Protein AF-A0A9D9VMM0-F1 (afdb_monomer_lite)

pLDDT: mean 75.63, std 19.78, range [34.16, 97.88]

Foldseek 3Di:
DDDDVVVVVVVVVVVVVVVVVVVVVVVVVVVVQVVVCVVVVDGPCPVPDPPPPPDPPPDDDPPPPDDDDDDDDDPDPPPPVPVPPPDPQLVQADVLVVQLLVQLCVQFPFDKDFPHFADCDDPPDPPDLSVNSFKTFIATQDPNRGDPPQAKQHQRDPRLVRSVVSSVRSCVVSVFDKDAQNPACVSVVVRGGRSRMMGRDCVVVPRD

Sequence (208 aa):
AASKPDQVKKAHGVFINVFVGLCIVLTAWLLVNITFSVLTGKGISVWTKISCVGNPESAAFPDAPGAQASRPQVTGSGTPVTPTNTNDNLAGVHPDLVRLVNAAHACSAIQFQVTSGFRQRSSTATDSRHIQGMAVDAHPIIRSIVSYTGGSCVPPNANYRAINDAFACGSRQTGIPYQWGGSSPTFMQNRCYDSMHFQLPRSVYPNG

Structure (mmCIF, N/CA/C/O backbone):
data_AF-A0A9D9VMM0-F1
#
_entry.id   AF-A0A9D9VMM0-F1
#
loop_
_atom_site.group_PDB
_atom_site.id
_atom_site.type_symbol
_atom_site.label_atom_id
_atom_site.label_alt_id
_atom_site.label_comp_id
_atom_site.label_asym_id
_atom_site.label_entity_id
_atom_site.label_seq_id
_atom_site.pdbx_PDB_ins_code
_atom_site.Cartn_x
_atom_site.Cartn_y
_atom_site.Cartn_z
_atom_site.occupancy
_atom_site.B_iso_or_equiv
_atom_site.auth_seq_id
_atom_site.auth_comp_id
_atom_site.auth_asym_id
_atom_site.auth_atom_id
_atom_site.pdbx_PDB_model_num
ATOM 1 N N . ALA A 1 1 ? 41.554 -8.674 -65.846 1.00 46.69 1 ALA A N 1
ATOM 2 C CA . ALA A 1 1 ? 41.669 -7.286 -65.356 1.00 46.69 1 ALA A CA 1
ATOM 3 C C . ALA A 1 1 ? 42.839 -7.222 -64.381 1.00 46.69 1 ALA A C 1
ATOM 5 O O . ALA A 1 1 ? 42.736 -7.762 -63.289 1.00 46.69 1 ALA A O 1
ATOM 6 N N . ALA A 1 2 ? 43.981 -6.686 -64.818 1.00 51.22 2 ALA A N 1
ATOM 7 C CA . ALA A 1 2 ? 45.182 -6.586 -63.993 1.00 51.22 2 ALA A CA 1
ATOM 8 C C . ALA A 1 2 ? 45.082 -5.344 -63.096 1.00 51.22 2 ALA A C 1
ATOM 10 O O . ALA A 1 2 ? 45.026 -4.215 -63.586 1.00 51.22 2 ALA A O 1
ATOM 11 N N . SER A 1 3 ? 45.002 -5.557 -61.786 1.00 52.84 3 SER A N 1
ATOM 12 C CA . SER A 1 3 ? 44.934 -4.492 -60.786 1.00 52.84 3 SER A CA 1
ATOM 13 C C . SER A 1 3 ? 46.252 -3.714 -60.774 1.00 52.84 3 SER A C 1
ATOM 15 O O . SER A 1 3 ? 47.311 -4.293 -60.538 1.00 52.84 3 SER A O 1
ATOM 17 N N . LYS A 1 4 ? 46.199 -2.402 -61.038 1.00 62.75 4 LYS A N 1
ATOM 18 C CA . LYS A 1 4 ? 47.376 -1.517 -61.007 1.00 62.75 4 LYS A CA 1
ATOM 19 C C . LYS A 1 4 ? 48.037 -1.581 -59.613 1.00 62.75 4 LYS A C 1
ATOM 21 O O . LYS A 1 4 ? 47.331 -1.375 -58.621 1.00 62.75 4 LYS A O 1
ATOM 26 N N . PRO A 1 5 ? 49.356 -1.828 -59.514 1.00 62.06 5 PRO A N 1
ATOM 27 C CA . PRO A 1 5 ? 50.042 -2.113 -58.245 1.00 62.06 5 PRO A CA 1
ATOM 28 C C . PRO A 1 5 ? 49.966 -0.964 -57.224 1.00 62.06 5 PRO A C 1
ATOM 30 O O . PRO A 1 5 ? 50.029 -1.199 -56.018 1.00 62.06 5 PRO A O 1
ATOM 33 N N . ASP A 1 6 ? 49.750 0.270 -57.682 1.00 61.34 6 ASP A N 1
ATOM 34 C CA . ASP A 1 6 ? 49.686 1.455 -56.818 1.00 61.34 6 ASP A CA 1
ATOM 35 C C . ASP A 1 6 ? 48.377 1.561 -56.020 1.00 61.34 6 ASP A C 1
ATOM 37 O O . ASP A 1 6 ? 48.363 2.073 -54.899 1.00 61.34 6 ASP A O 1
ATOM 41 N N . GLN A 1 7 ? 47.276 1.009 -56.542 1.00 60.03 7 GLN A N 1
ATOM 42 C CA . GLN A 1 7 ? 45.988 0.969 -55.833 1.00 60.03 7 GLN A CA 1
ATOM 43 C C . GLN A 1 7 ? 46.008 -0.049 -54.684 1.00 60.03 7 GLN A C 1
ATOM 45 O O . GLN A 1 7 ? 45.393 0.171 -53.641 1.00 60.03 7 GLN A O 1
ATOM 50 N N . VAL A 1 8 ? 46.786 -1.126 -54.834 1.00 61.84 8 VAL A N 1
ATOM 51 C CA . VAL A 1 8 ? 46.962 -2.165 -53.806 1.00 61.84 8 VAL A CA 1
ATOM 52 C C . VAL A 1 8 ? 47.735 -1.619 -52.599 1.00 61.84 8 VAL A C 1
ATOM 54 O O . VAL A 1 8 ? 47.380 -1.900 -51.455 1.00 61.84 8 VAL A 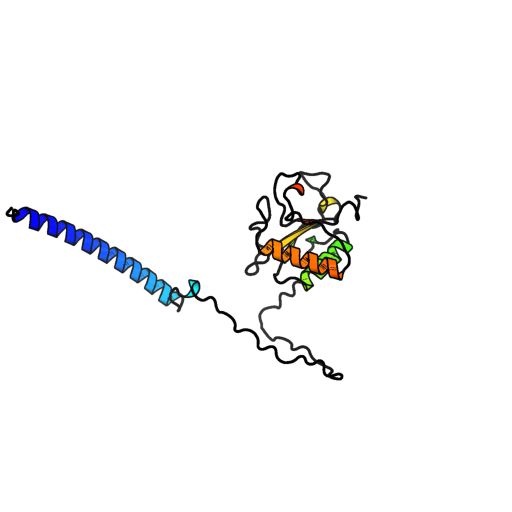O 1
ATOM 57 N N . LYS A 1 9 ? 48.747 -0.770 -52.827 1.00 62.31 9 LYS A N 1
ATOM 58 C CA . LYS A 1 9 ? 49.522 -0.137 -51.743 1.00 62.31 9 LYS A CA 1
ATOM 59 C C . LYS A 1 9 ? 48.695 0.873 -50.943 1.00 62.31 9 LYS A C 1
ATOM 61 O O . LYS A 1 9 ? 48.794 0.911 -49.718 1.00 62.31 9 LYS A O 1
ATOM 66 N N . LYS A 1 10 ? 47.845 1.656 -51.616 1.00 65.38 10 LYS A N 1
ATOM 67 C CA . LYS A 1 10 ? 46.967 2.635 -50.958 1.00 65.38 10 LYS A CA 1
ATOM 68 C C . LYS A 1 10 ? 45.858 1.960 -50.144 1.00 65.38 10 LYS A C 1
ATOM 70 O O . LYS A 1 10 ? 45.567 2.405 -49.038 1.00 65.38 10 LYS A O 1
ATOM 75 N N . ALA A 1 11 ? 45.301 0.857 -50.649 1.00 61.28 11 ALA A N 1
ATOM 76 C CA . ALA A 1 11 ? 44.337 0.046 -49.910 1.00 61.28 11 ALA A CA 1
ATOM 77 C C . ALA A 1 11 ? 44.958 -0.558 -48.637 1.00 61.28 11 ALA A C 1
ATOM 79 O O . ALA A 1 11 ? 44.380 -0.421 -47.561 1.00 61.28 11 ALA A O 1
ATOM 80 N N . HIS A 1 12 ? 46.166 -1.134 -48.718 1.00 64.69 12 HIS A N 1
ATOM 81 C CA . HIS A 1 12 ? 46.855 -1.683 -47.542 1.00 64.69 12 HIS A CA 1
ATOM 82 C C . HIS A 1 12 ? 47.090 -0.649 -46.432 1.00 64.69 12 HIS A C 1
ATOM 84 O O . HIS A 1 12 ? 46.885 -0.968 -45.265 1.00 64.69 12 HIS A O 1
ATOM 90 N N . GLY A 1 13 ? 47.455 0.593 -46.769 1.00 72.06 13 GLY A N 1
ATOM 91 C CA . GLY A 1 13 ? 47.651 1.646 -45.763 1.00 72.06 13 GLY A CA 1
ATOM 92 C C . GLY A 1 13 ? 46.374 1.990 -44.986 1.00 72.06 13 GLY A C 1
ATOM 93 O O . GLY A 1 13 ? 46.415 2.180 -43.772 1.00 72.06 13 GLY A O 1
ATOM 94 N N . VAL A 1 14 ? 45.222 2.004 -45.664 1.00 76.19 14 VAL A N 1
ATOM 95 C CA . VAL A 1 14 ? 43.924 2.247 -45.015 1.00 76.19 14 VAL A CA 1
ATOM 96 C C . VAL A 1 14 ? 43.538 1.073 -44.112 1.00 76.19 14 VAL A C 1
ATOM 98 O O . VAL A 1 14 ? 43.131 1.299 -42.974 1.00 76.19 14 VAL A O 1
ATOM 101 N N . PHE A 1 15 ? 43.730 -0.170 -44.565 1.00 78.00 15 PHE A N 1
ATOM 102 C CA . PHE A 1 15 ? 43.457 -1.354 -43.742 1.00 78.00 15 PHE A CA 1
ATOM 103 C C . PHE A 1 15 ? 44.334 -1.415 -42.490 1.00 78.00 15 PHE A C 1
ATOM 105 O O . PHE A 1 15 ? 43.827 -1.743 -41.419 1.00 78.00 15 PHE A O 1
ATOM 112 N N . ILE A 1 16 ? 45.613 -1.044 -42.590 1.00 83.00 16 ILE A N 1
ATOM 113 C CA . ILE A 1 16 ? 46.523 -1.008 -41.437 1.00 83.00 16 ILE A CA 1
ATOM 114 C C . ILE A 1 16 ? 46.063 0.040 -40.420 1.00 83.00 16 ILE A C 1
ATOM 116 O O . ILE A 1 16 ? 45.973 -0.270 -39.236 1.00 83.00 16 ILE A O 1
ATOM 120 N N . ASN A 1 17 ? 45.692 1.245 -40.857 1.00 82.69 17 ASN A N 1
ATOM 121 C CA . ASN A 1 17 ? 45.226 2.289 -39.939 1.00 82.69 17 ASN A CA 1
ATOM 122 C C . ASN A 1 17 ? 43.914 1.906 -39.233 1.00 82.69 17 ASN A C 1
ATOM 124 O O . ASN A 1 17 ? 43.762 2.150 -38.036 1.00 82.69 17 ASN A O 1
ATOM 128 N N . VAL A 1 18 ? 42.986 1.259 -39.946 1.00 86.62 18 VAL A N 1
ATOM 129 C CA . VAL A 1 18 ? 41.737 0.750 -39.355 1.00 86.62 18 VAL A CA 1
ATOM 130 C C . VAL A 1 18 ? 42.016 -0.394 -38.376 1.00 86.62 18 VAL A C 1
ATOM 132 O O . VAL A 1 18 ? 41.429 -0.429 -37.296 1.00 86.62 18 VAL A O 1
ATOM 135 N N . PHE A 1 19 ? 42.944 -1.295 -38.705 1.00 86.94 19 PHE A N 1
ATOM 136 C CA . PHE A 1 19 ? 43.337 -2.395 -37.826 1.00 86.94 19 PHE A CA 1
ATOM 137 C C . PHE A 1 19 ? 44.016 -1.893 -36.547 1.00 86.94 19 PHE A C 1
ATOM 139 O O . PHE A 1 19 ? 43.690 -2.351 -35.455 1.00 86.94 19 PHE A O 1
ATOM 146 N N . VAL A 1 20 ? 44.896 -0.894 -36.658 1.00 89.75 20 VAL A N 1
ATOM 147 C CA . VAL A 1 20 ? 45.516 -0.234 -35.500 1.00 89.75 20 VAL A CA 1
ATOM 148 C C . VAL A 1 20 ? 44.450 0.430 -34.624 1.00 89.75 20 VAL A C 1
ATOM 150 O O . VAL A 1 20 ? 44.466 0.244 -33.408 1.00 89.75 20 VAL A O 1
ATOM 153 N N . GLY A 1 21 ? 43.477 1.125 -35.223 1.00 88.56 21 GLY A N 1
ATOM 154 C CA . GLY A 1 21 ? 42.341 1.692 -34.491 1.00 88.56 21 GLY A CA 1
ATOM 155 C C . GLY A 1 21 ? 41.520 0.632 -33.749 1.00 88.56 21 GLY A C 1
ATOM 156 O O . GLY A 1 21 ? 41.222 0.798 -32.566 1.00 88.56 21 GLY A O 1
ATOM 157 N N . LEU A 1 22 ? 41.217 -0.493 -34.404 1.00 92.50 22 LEU A N 1
ATOM 158 C CA . LEU A 1 22 ? 40.501 -1.615 -33.793 1.00 92.50 22 LEU A CA 1
ATOM 159 C C . LEU A 1 22 ? 41.288 -2.223 -32.622 1.00 92.50 22 LEU A C 1
ATOM 161 O O . LEU A 1 22 ? 40.717 -2.454 -31.557 1.00 92.50 22 LEU A O 1
ATOM 165 N N . CYS A 1 23 ? 42.597 -2.428 -32.780 1.00 90.12 23 CYS A N 1
ATOM 166 C CA . CYS A 1 23 ? 43.463 -2.928 -31.713 1.00 90.12 23 CYS A CA 1
ATOM 167 C C . CYS A 1 23 ? 43.493 -1.984 -30.505 1.00 90.12 23 CYS A C 1
ATOM 169 O O . CYS A 1 23 ? 43.441 -2.457 -29.371 1.00 90.12 23 CYS A O 1
ATOM 171 N N . ILE A 1 24 ? 43.519 -0.664 -30.718 1.00 92.81 24 ILE A N 1
ATOM 172 C CA . ILE A 1 24 ? 43.468 0.323 -29.626 1.00 92.81 24 ILE A CA 1
ATOM 173 C C . ILE A 1 24 ? 42.139 0.228 -28.871 1.00 92.81 24 ILE A C 1
ATOM 175 O O . ILE A 1 24 ? 42.141 0.172 -27.641 1.00 92.81 24 ILE A O 1
ATOM 179 N N . VAL A 1 25 ? 41.012 0.145 -29.583 1.00 92.94 25 VAL A N 1
ATOM 180 C CA . VAL A 1 25 ? 39.682 0.022 -28.963 1.00 92.94 25 VAL A CA 1
ATOM 181 C C . VAL A 1 25 ? 39.555 -1.283 -28.171 1.00 92.94 25 VAL A C 1
ATOM 183 O O . VAL A 1 25 ? 39.101 -1.262 -27.027 1.00 92.94 25 VAL A O 1
ATOM 186 N N . LEU A 1 26 ? 40.006 -2.408 -28.733 1.00 91.69 26 LEU A N 1
ATOM 187 C CA . LEU A 1 26 ? 39.994 -3.706 -28.050 1.00 91.69 26 LEU A CA 1
ATOM 188 C C . LEU A 1 26 ? 40.902 -3.714 -26.815 1.00 91.69 26 LEU A C 1
ATOM 190 O O . LEU A 1 26 ? 40.527 -4.260 -25.779 1.00 91.69 26 LEU A O 1
ATOM 194 N N . THR A 1 27 ? 42.066 -3.068 -26.898 1.00 92.50 27 THR A N 1
ATOM 195 C CA . THR A 1 27 ? 42.998 -2.958 -25.768 1.00 92.50 27 THR A CA 1
ATOM 196 C C . THR A 1 27 ? 42.415 -2.081 -24.662 1.00 92.50 27 THR A C 1
ATOM 198 O O . THR A 1 27 ? 42.463 -2.460 -23.494 1.00 92.50 27 THR A O 1
ATOM 201 N N . ALA A 1 28 ? 41.798 -0.949 -25.008 1.00 91.56 28 ALA A N 1
ATOM 202 C CA . ALA A 1 28 ? 41.118 -0.088 -24.042 1.00 91.56 28 ALA A CA 1
ATOM 203 C C . ALA A 1 28 ? 39.950 -0.815 -23.352 1.00 91.56 28 ALA A C 1
ATOM 205 O O . ALA A 1 28 ? 39.816 -0.746 -22.130 1.00 91.56 28 ALA A O 1
ATOM 206 N N . TRP A 1 29 ? 39.150 -1.571 -24.110 1.00 91.44 29 TRP A N 1
ATOM 207 C CA . TRP A 1 29 ? 38.074 -2.396 -23.558 1.00 91.44 29 TRP A CA 1
ATOM 208 C C . TRP A 1 29 ? 38.608 -3.470 -22.601 1.00 91.44 29 TRP A C 1
ATOM 210 O O . TRP A 1 29 ? 38.084 -3.640 -21.498 1.00 91.44 29 TRP A O 1
ATOM 220 N N . LEU A 1 30 ? 39.692 -4.150 -22.983 1.00 89.88 30 LEU A N 1
ATOM 221 C CA . LEU A 1 30 ? 40.332 -5.162 -22.149 1.00 89.88 30 LEU A CA 1
ATOM 222 C C . LEU A 1 30 ? 40.897 -4.559 -20.855 1.00 89.88 30 LEU A C 1
ATOM 224 O O . LEU A 1 30 ? 40.719 -5.145 -19.791 1.00 89.88 30 LEU A O 1
ATOM 228 N N . LEU A 1 31 ? 41.527 -3.382 -20.920 1.00 87.31 31 LEU A N 1
ATOM 229 C CA . LEU A 1 31 ? 42.068 -2.696 -19.744 1.00 87.31 31 LEU A CA 1
ATOM 230 C C . LEU A 1 31 ? 40.972 -2.308 -18.749 1.00 87.31 31 LEU A C 1
ATOM 232 O O . LEU A 1 31 ? 41.141 -2.540 -17.555 1.00 87.31 31 LEU A O 1
ATOM 236 N N . VAL A 1 32 ? 39.838 -1.781 -19.221 1.00 86.12 32 VAL A N 1
ATOM 237 C CA . VAL A 1 32 ? 38.673 -1.497 -18.364 1.00 86.12 32 VAL A CA 1
ATOM 238 C C . VAL A 1 32 ? 38.135 -2.787 -17.739 1.00 86.12 32 VAL A C 1
ATOM 240 O O . VAL A 1 32 ? 37.868 -2.837 -16.541 1.00 86.12 32 VAL A O 1
ATOM 243 N N . ASN A 1 33 ? 38.023 -3.865 -18.516 1.00 82.06 33 ASN A N 1
ATOM 244 C CA . ASN A 1 33 ? 37.552 -5.151 -18.004 1.00 82.06 33 ASN A CA 1
ATOM 245 C C . ASN A 1 33 ? 38.498 -5.748 -16.938 1.00 82.06 33 ASN A C 1
ATOM 247 O O . ASN A 1 33 ? 38.039 -6.291 -15.929 1.00 82.06 33 ASN A O 1
ATOM 251 N N . ILE A 1 34 ? 39.816 -5.619 -17.130 1.00 84.94 34 ILE A N 1
ATOM 252 C CA . ILE A 1 34 ? 40.831 -6.074 -16.170 1.00 84.94 34 ILE A CA 1
ATOM 253 C C . ILE A 1 34 ? 40.801 -5.218 -14.900 1.00 84.94 34 ILE A C 1
ATOM 255 O O . ILE A 1 34 ? 40.797 -5.781 -13.807 1.00 84.94 34 ILE A O 1
ATOM 259 N N . THR A 1 35 ? 40.735 -3.887 -15.004 1.00 80.75 35 THR A N 1
ATOM 260 C CA . THR A 1 35 ? 40.697 -3.014 -13.816 1.00 80.75 35 THR A CA 1
ATOM 261 C C . THR A 1 35 ? 39.437 -3.235 -12.991 1.00 80.75 35 THR A C 1
ATOM 263 O O . THR A 1 35 ? 39.544 -3.384 -11.774 1.00 80.75 35 THR A O 1
ATOM 266 N N . PHE A 1 36 ? 38.265 -3.367 -13.623 1.00 72.94 36 PHE A N 1
ATOM 267 C CA . PHE A 1 36 ? 37.053 -3.784 -12.915 1.00 72.94 36 PHE A CA 1
ATOM 268 C C . PHE A 1 36 ? 37.246 -5.144 -12.238 1.00 72.94 36 PHE A C 1
ATOM 270 O O . PHE A 1 36 ? 36.952 -5.265 -11.056 1.00 72.94 36 PHE A O 1
ATOM 277 N N . SER A 1 37 ? 37.811 -6.135 -12.935 1.00 68.25 37 SER A N 1
ATOM 278 C CA . SER A 1 37 ? 38.020 -7.482 -12.381 1.00 68.25 37 SER A CA 1
ATOM 279 C C . SER A 1 37 ? 38.981 -7.517 -11.183 1.00 68.25 37 SER A C 1
ATOM 281 O O . SER A 1 37 ? 38.760 -8.298 -10.257 1.00 68.25 37 SER A O 1
ATOM 283 N N . VAL A 1 38 ? 40.022 -6.676 -11.174 1.00 77.00 38 VAL A N 1
ATOM 284 C CA . VAL A 1 38 ? 40.995 -6.584 -10.067 1.00 77.00 38 VAL A CA 1
ATOM 285 C C . VAL A 1 38 ? 40.416 -5.815 -8.877 1.00 77.00 38 VAL A C 1
ATOM 287 O O . VAL A 1 38 ? 40.630 -6.218 -7.736 1.00 77.00 38 VAL A O 1
ATOM 290 N N . LEU A 1 39 ? 39.643 -4.751 -9.117 1.00 66.06 39 LEU A N 1
ATOM 291 C CA . LEU A 1 39 ? 39.051 -3.936 -8.049 1.00 66.06 39 LEU A CA 1
ATOM 292 C C . LEU A 1 39 ? 37.851 -4.608 -7.368 1.00 66.06 39 LEU A C 1
ATOM 294 O O . LEU A 1 39 ? 37.623 -4.389 -6.181 1.00 66.06 39 LEU A O 1
ATOM 298 N N . THR A 1 40 ? 37.082 -5.431 -8.083 1.00 61.69 40 THR A N 1
ATOM 299 C CA . THR A 1 40 ? 35.906 -6.121 -7.519 1.00 61.69 40 THR A CA 1
ATOM 300 C C . THR A 1 40 ? 36.192 -7.561 -7.088 1.00 61.69 40 THR A C 1
ATOM 302 O O . THR A 1 40 ? 35.307 -8.219 -6.536 1.00 61.69 40 THR A O 1
ATOM 305 N N . GLY A 1 41 ? 37.393 -8.085 -7.369 1.00 57.84 41 GLY A N 1
ATOM 306 C CA . GLY A 1 41 ? 37.786 -9.475 -7.105 1.00 57.84 41 GLY A CA 1
ATOM 307 C C . GLY A 1 41 ? 36.928 -10.529 -7.821 1.00 57.84 41 GLY A C 1
ATOM 308 O O . GLY A 1 41 ? 37.046 -11.720 -7.534 1.00 57.84 41 GLY A O 1
ATOM 309 N N . LYS A 1 42 ? 36.026 -10.108 -8.716 1.00 58.22 42 LYS A N 1
ATOM 310 C CA . LYS A 1 42 ? 35.036 -10.946 -9.399 1.00 58.22 42 LYS A CA 1
ATOM 311 C C . LYS A 1 42 ? 34.702 -10.313 -10.748 1.00 58.22 42 LYS A C 1
ATOM 313 O O . LYS A 1 42 ? 34.067 -9.261 -10.805 1.00 58.22 42 LYS A O 1
ATOM 318 N N . GLY A 1 43 ? 35.092 -10.988 -11.831 1.00 55.47 43 GLY A N 1
ATOM 319 C CA . GLY A 1 43 ? 34.614 -10.682 -13.181 1.00 55.47 43 GLY A CA 1
ATOM 320 C C . GLY A 1 43 ? 33.081 -10.714 -13.264 1.00 55.47 43 GLY A C 1
ATOM 321 O O . GLY A 1 43 ? 32.419 -11.219 -12.353 1.00 55.47 43 GLY A O 1
ATOM 322 N N . ILE A 1 44 ? 32.538 -10.185 -14.367 1.00 53.81 44 ILE A N 1
ATOM 323 C CA . ILE A 1 44 ? 31.146 -9.748 -14.654 1.00 53.81 44 ILE A CA 1
ATOM 324 C C . ILE A 1 44 ? 30.072 -10.878 -14.599 1.00 53.81 44 ILE A C 1
ATOM 326 O O . ILE A 1 44 ? 29.054 -10.865 -15.275 1.00 53.81 44 ILE A O 1
ATOM 330 N N . SER A 1 45 ? 30.252 -11.877 -13.744 1.00 52.78 45 SER A N 1
ATOM 331 C CA . SER A 1 45 ? 29.315 -12.963 -13.435 1.00 52.78 45 SER A CA 1
ATOM 332 C C . SER A 1 45 ? 28.166 -12.559 -12.499 1.00 52.78 45 SER A C 1
ATOM 334 O O . SER A 1 45 ? 27.278 -13.365 -12.226 1.00 52.78 45 SER A O 1
ATOM 336 N N . VAL A 1 46 ? 28.144 -11.310 -12.017 1.00 54.56 46 VAL A N 1
ATOM 337 C CA . VAL A 1 46 ? 27.091 -10.797 -11.117 1.00 54.56 46 VAL A CA 1
ATOM 338 C C . VAL A 1 46 ? 25.733 -10.687 -11.826 1.00 54.56 46 VAL A C 1
ATOM 340 O O . VAL A 1 46 ? 24.698 -10.729 -11.171 1.00 54.56 46 VAL A O 1
ATOM 343 N N . TRP A 1 47 ? 25.716 -10.620 -13.161 1.00 50.25 47 TRP A N 1
ATOM 344 C CA . TRP A 1 47 ? 24.483 -10.490 -13.947 1.00 50.25 47 TR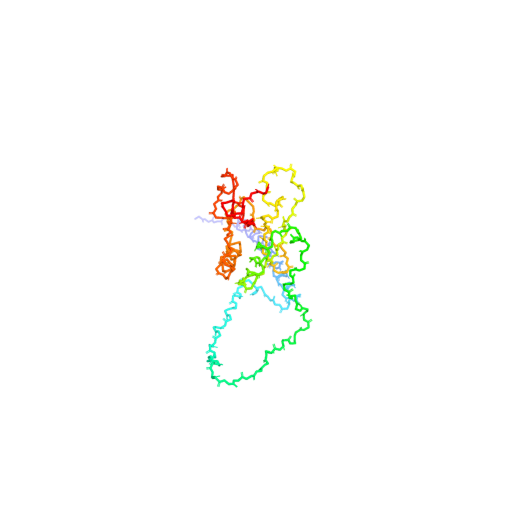P A CA 1
ATOM 345 C C . TRP A 1 47 ? 23.885 -11.821 -14.431 1.00 50.25 47 TRP A C 1
ATOM 347 O O . TRP A 1 47 ? 22.792 -11.816 -14.987 1.00 50.25 47 TRP A O 1
ATOM 357 N N . THR A 1 48 ? 24.547 -12.963 -14.203 1.00 56.50 48 THR A N 1
ATOM 358 C CA . THR A 1 48 ? 24.082 -14.282 -14.690 1.00 56.50 48 THR A CA 1
ATOM 359 C C . THR A 1 48 ? 23.915 -15.355 -13.615 1.00 56.50 48 THR A C 1
ATOM 361 O O . THR A 1 48 ? 23.498 -16.466 -13.935 1.00 56.50 48 THR A O 1
ATOM 364 N N . LYS A 1 49 ? 24.153 -15.059 -12.331 1.00 49.94 49 LYS A N 1
ATOM 365 C CA . LYS A 1 49 ? 23.842 -16.005 -11.247 1.00 49.94 49 LYS A CA 1
ATOM 366 C C . LYS A 1 49 ? 22.474 -15.728 -10.629 1.00 49.94 49 LYS A C 1
ATOM 368 O O . LYS A 1 49 ? 22.365 -15.073 -9.597 1.00 49.94 49 LYS A O 1
ATOM 373 N N . ILE A 1 50 ? 21.435 -16.311 -11.223 1.00 52.44 50 ILE A N 1
ATOM 374 C CA . ILE A 1 50 ? 20.261 -16.721 -10.447 1.00 52.44 50 ILE A CA 1
ATOM 375 C C . ILE A 1 50 ? 20.725 -17.920 -9.619 1.00 52.44 50 ILE A C 1
ATOM 377 O O . ILE A 1 50 ? 20.844 -19.035 -10.122 1.00 52.44 50 ILE A O 1
ATOM 381 N N . SER A 1 51 ? 21.074 -17.676 -8.359 1.00 49.84 51 SER A N 1
ATOM 382 C CA . SER A 1 51 ? 21.238 -18.753 -7.390 1.00 49.84 51 SER A CA 1
ATOM 383 C C . SER A 1 51 ? 19.851 -19.302 -7.091 1.00 49.84 51 SER A C 1
ATOM 385 O O . SER A 1 51 ? 19.117 -18.733 -6.284 1.00 49.84 51 SER A O 1
ATOM 387 N N . CYS A 1 52 ? 19.480 -20.395 -7.753 1.00 49.28 52 CYS A N 1
ATOM 388 C CA . CYS A 1 52 ? 18.425 -21.260 -7.252 1.00 49.28 52 CYS A CA 1
ATOM 389 C C . CYS A 1 52 ? 18.905 -21.770 -5.892 1.00 49.28 52 CYS A C 1
ATOM 391 O O . CYS A 1 52 ? 19.764 -22.649 -5.819 1.00 49.28 52 CYS A O 1
ATOM 393 N N . VAL A 1 53 ? 18.418 -21.165 -4.809 1.00 52.66 53 VAL A N 1
ATOM 394 C CA . VAL A 1 53 ? 18.526 -21.781 -3.491 1.00 52.66 53 VAL A CA 1
ATOM 395 C C . VAL A 1 53 ? 17.726 -23.069 -3.613 1.00 52.66 53 VAL A C 1
ATOM 397 O O . VAL A 1 53 ? 16.545 -23.027 -3.958 1.00 52.66 53 VAL A O 1
ATOM 400 N N . GLY A 1 54 ? 18.415 -24.202 -3.469 1.00 46.22 54 GLY A N 1
ATOM 401 C CA . GLY A 1 54 ? 17.798 -25.516 -3.524 1.00 46.22 54 GLY A CA 1
ATOM 402 C C . GLY A 1 54 ? 16.560 -25.534 -2.638 1.00 46.22 54 GLY A C 1
ATOM 403 O O . GLY A 1 54 ? 16.569 -24.976 -1.540 1.00 46.22 54 GLY A O 1
ATOM 404 N N . ASN A 1 55 ? 15.500 -26.128 -3.176 1.00 48.19 55 ASN A N 1
ATOM 405 C CA . ASN A 1 55 ? 14.266 -26.435 -2.475 1.00 48.19 55 ASN A CA 1
ATOM 406 C C . ASN A 1 55 ? 14.605 -26.883 -1.041 1.00 48.19 55 ASN A C 1
ATOM 408 O O . ASN A 1 55 ? 15.387 -27.828 -0.910 1.00 48.19 55 ASN A O 1
ATOM 412 N N . PRO A 1 56 ? 14.110 -26.225 0.024 1.00 46.62 56 PRO A N 1
ATOM 413 C CA . PRO A 1 56 ? 14.336 -26.745 1.358 1.00 46.62 56 PRO A CA 1
ATOM 414 C C . PRO A 1 56 ? 13.674 -28.121 1.405 1.00 46.62 56 PRO A C 1
ATOM 416 O O . PRO A 1 56 ? 12.460 -28.239 1.222 1.00 46.62 56 PRO A O 1
ATOM 419 N N . GLU A 1 57 ? 14.479 -29.167 1.598 1.00 45.03 57 GLU A N 1
ATOM 420 C CA . GLU A 1 57 ? 13.955 -30.451 2.038 1.00 45.03 57 GLU A CA 1
ATOM 421 C C . GLU A 1 57 ? 13.074 -30.159 3.247 1.00 45.03 57 GLU A C 1
ATOM 423 O O . GLU A 1 57 ? 13.512 -29.590 4.250 1.00 45.03 57 GLU A O 1
ATOM 428 N N . SER A 1 58 ? 11.787 -30.444 3.086 1.00 50.09 58 SER A N 1
ATOM 429 C CA . SER A 1 58 ? 10.803 -30.292 4.139 1.00 50.09 58 SER A CA 1
ATOM 430 C C . SER A 1 58 ? 11.136 -31.333 5.198 1.00 50.09 58 SER A C 1
ATOM 432 O O . SER A 1 58 ? 10.706 -32.481 5.110 1.00 50.09 58 SER A O 1
ATOM 434 N N . ALA A 1 59 ? 11.970 -30.951 6.166 1.00 41.66 59 ALA A N 1
ATOM 435 C CA . ALA A 1 59 ? 12.150 -31.718 7.382 1.00 41.66 59 ALA A CA 1
ATOM 436 C C . ALA A 1 59 ? 10.768 -31.909 8.022 1.00 41.66 59 ALA A C 1
ATOM 438 O O . ALA A 1 59 ? 9.980 -30.967 8.121 1.00 41.66 59 ALA A O 1
ATOM 439 N N . ALA A 1 60 ? 10.472 -33.159 8.369 1.00 41.38 60 ALA A N 1
ATOM 440 C CA . ALA A 1 60 ? 9.186 -33.610 8.873 1.00 41.38 60 ALA A CA 1
ATOM 441 C C . ALA A 1 60 ? 8.647 -32.722 10.012 1.00 41.38 60 ALA A C 1
ATOM 443 O O . ALA A 1 60 ? 9.387 -32.302 10.902 1.00 41.38 60 ALA A O 1
ATOM 444 N N . PHE A 1 61 ? 7.338 -32.471 9.968 1.00 37.88 61 PHE A N 1
ATOM 445 C CA . PHE A 1 61 ? 6.567 -31.734 10.968 1.00 37.88 61 PHE A CA 1
ATOM 446 C C . PHE A 1 61 ? 6.810 -32.279 12.389 1.00 37.88 61 PHE A C 1
ATOM 448 O O . PHE A 1 61 ? 6.560 -33.464 12.625 1.00 37.88 61 PHE A O 1
ATOM 455 N N . PRO A 1 62 ? 7.238 -31.452 13.359 1.00 45.09 62 PRO A N 1
ATOM 456 C CA . PRO A 1 62 ? 7.378 -31.866 14.747 1.00 45.09 62 PRO A CA 1
ATOM 457 C C . PRO A 1 62 ? 6.059 -31.656 15.507 1.00 45.09 62 PRO A C 1
ATOM 459 O O . PRO A 1 62 ? 6.041 -30.990 16.533 1.00 45.09 62 PRO A O 1
ATOM 462 N N . ASP A 1 63 ? 4.958 -32.238 15.029 1.00 49.00 63 ASP A N 1
ATOM 463 C CA . ASP A 1 63 ? 3.685 -32.280 15.772 1.00 49.00 63 ASP A CA 1
ATOM 464 C C . ASP A 1 63 ? 3.510 -33.633 16.486 1.00 49.00 63 ASP A C 1
ATOM 466 O O . ASP A 1 63 ? 2.444 -34.248 16.489 1.00 49.00 63 ASP A O 1
ATOM 470 N N . ALA A 1 64 ? 4.585 -34.109 17.124 1.00 43.41 64 ALA A N 1
ATOM 471 C CA . ALA A 1 64 ? 4.472 -35.113 18.175 1.00 43.41 64 ALA A CA 1
ATOM 472 C C . ALA A 1 64 ? 3.929 -34.422 19.447 1.00 43.41 64 ALA A C 1
ATOM 474 O O . ALA A 1 64 ? 4.526 -33.439 19.899 1.00 43.41 64 ALA A O 1
ATOM 475 N N . PRO A 1 65 ? 2.823 -34.890 20.054 1.00 40.28 65 PRO A N 1
ATOM 476 C CA . PRO A 1 65 ? 2.246 -34.230 21.222 1.00 40.28 65 PRO A CA 1
ATOM 477 C C . PRO A 1 65 ? 3.195 -34.338 22.428 1.00 40.28 65 PRO A C 1
ATOM 479 O O . PRO A 1 65 ? 3.427 -35.438 22.924 1.00 40.28 65 PRO A O 1
ATOM 482 N N . GLY A 1 66 ? 3.732 -33.209 22.912 1.00 52.88 66 GLY A N 1
ATOM 483 C CA . GLY A 1 66 ? 4.441 -33.143 24.202 1.00 52.88 66 GLY A CA 1
ATOM 484 C C . GLY A 1 66 ? 5.777 -32.389 24.264 1.00 52.88 66 GLY A C 1
ATOM 485 O O . GLY A 1 66 ? 6.362 -32.332 25.342 1.00 52.88 66 GLY A O 1
ATOM 486 N N . ALA A 1 67 ? 6.285 -31.790 23.183 1.00 34.75 67 ALA A N 1
ATOM 487 C CA . ALA A 1 67 ? 7.574 -31.090 23.234 1.00 34.75 67 ALA A CA 1
ATOM 488 C C . ALA A 1 67 ? 7.427 -29.593 23.576 1.00 34.75 67 ALA A C 1
ATOM 490 O O . ALA A 1 67 ? 6.972 -28.789 22.764 1.00 34.75 67 ALA A O 1
ATOM 491 N N . GLN A 1 68 ? 7.850 -29.205 24.782 1.00 44.03 68 GLN A N 1
ATOM 492 C CA . GLN A 1 68 ? 8.151 -27.811 25.108 1.00 44.03 68 GLN A CA 1
ATOM 493 C C . GLN A 1 68 ? 9.535 -27.403 24.574 1.00 44.03 68 GLN A C 1
ATOM 495 O O . GLN A 1 68 ? 10.497 -28.160 24.672 1.00 44.03 68 GLN A O 1
ATOM 500 N N . ALA A 1 69 ? 9.602 -26.124 24.191 1.00 41.81 69 ALA A N 1
ATOM 501 C CA . ALA A 1 69 ? 10.730 -25.195 24.310 1.00 41.81 69 ALA A CA 1
ATOM 502 C C . ALA A 1 69 ? 11.547 -24.819 23.052 1.00 41.81 69 ALA A C 1
ATOM 504 O O . ALA A 1 69 ? 12.065 -25.641 22.307 1.00 41.81 69 ALA A O 1
ATOM 505 N N . SER A 1 70 ? 11.740 -23.493 22.979 1.00 40.84 70 SER A N 1
ATOM 506 C CA . SER A 1 70 ? 12.916 -22.772 22.472 1.00 40.84 70 SER A CA 1
ATOM 507 C C . SER A 1 70 ? 13.027 -22.538 20.963 1.00 40.84 70 SER A C 1
ATOM 509 O O . SER A 1 70 ? 13.700 -23.252 20.227 1.00 40.84 70 SER A O 1
ATOM 511 N N . ARG A 1 71 ? 12.449 -21.410 20.526 1.00 36.59 71 ARG A N 1
ATOM 512 C CA . ARG A 1 71 ? 12.746 -20.761 19.241 1.00 36.59 71 ARG A CA 1
ATOM 513 C C . ARG A 1 71 ? 14.243 -20.395 19.177 1.00 36.59 71 ARG A C 1
ATOM 515 O O . ARG A 1 71 ? 14.712 -19.720 20.094 1.00 36.59 71 ARG A O 1
ATOM 522 N N . PRO A 1 72 ? 14.988 -20.752 18.115 1.00 39.69 72 PRO A N 1
ATOM 523 C CA . PRO A 1 72 ? 16.387 -20.357 17.982 1.00 39.69 72 PRO A CA 1
ATOM 524 C C . PRO A 1 72 ? 16.512 -18.835 17.840 1.00 39.69 72 PRO A C 1
ATOM 526 O O . PRO A 1 72 ? 15.872 -18.234 16.973 1.00 39.69 72 PRO A O 1
ATOM 529 N N . GLN A 1 73 ? 17.348 -18.206 18.668 1.00 41.94 73 GLN A N 1
ATOM 530 C CA . GLN A 1 73 ? 17.815 -16.846 18.411 1.00 41.94 73 GLN A CA 1
ATOM 531 C C . GLN A 1 73 ? 18.924 -16.884 17.358 1.00 41.94 73 GLN A C 1
ATOM 533 O O . GLN A 1 73 ? 19.962 -17.512 17.548 1.00 41.94 73 GLN A O 1
ATOM 538 N N . VAL A 1 74 ? 18.703 -16.182 16.248 1.00 41.56 74 VAL A N 1
ATOM 539 C CA . VAL A 1 74 ? 19.723 -15.928 15.230 1.00 41.56 74 VAL A CA 1
ATOM 540 C C . VAL A 1 74 ? 20.694 -14.876 15.769 1.00 41.56 74 VAL A C 1
ATOM 542 O O . VAL A 1 74 ? 20.355 -13.699 15.873 1.00 41.56 74 VAL A O 1
ATOM 545 N N . THR A 1 75 ? 21.912 -15.295 16.108 1.00 40.41 75 THR A N 1
ATOM 546 C CA . THR A 1 75 ? 23.055 -14.412 16.377 1.00 40.41 75 THR A CA 1
ATOM 547 C C . THR A 1 75 ? 23.676 -13.962 15.056 1.00 40.41 75 THR A C 1
ATOM 549 O O . THR A 1 75 ? 24.647 -14.542 14.575 1.00 40.41 75 THR A O 1
ATOM 552 N N . GLY A 1 76 ? 23.090 -12.931 14.451 1.00 38.34 76 GLY A N 1
ATOM 553 C CA . GLY A 1 76 ? 23.725 -12.122 13.415 1.00 38.34 76 GLY A CA 1
ATOM 554 C C . GLY A 1 76 ? 23.847 -10.692 13.928 1.00 38.34 76 GLY A C 1
ATOM 555 O O . GLY A 1 76 ? 22.852 -10.096 14.320 1.00 38.34 76 GLY A O 1
ATOM 556 N N . SER A 1 77 ? 25.054 -10.131 13.932 1.00 46.16 77 SER A N 1
ATOM 557 C CA . SER A 1 77 ? 25.352 -8.744 14.323 1.00 46.16 77 SER A CA 1
ATOM 558 C C . SER A 1 77 ? 24.967 -7.708 13.252 1.00 46.16 77 SER A C 1
ATOM 560 O O . SER A 1 77 ? 25.572 -6.644 13.154 1.00 46.16 77 SER A O 1
ATOM 562 N N . GLY A 1 78 ? 23.949 -8.000 12.444 1.00 41.19 78 GLY A N 1
ATOM 563 C CA . GLY A 1 78 ? 23.176 -6.977 11.756 1.00 41.19 78 GLY A CA 1
ATOM 564 C C . GLY A 1 78 ? 21.951 -6.732 12.613 1.00 41.19 78 GLY A C 1
ATOM 565 O O . GLY A 1 78 ? 21.234 -7.689 12.894 1.00 41.19 78 GLY A O 1
ATOM 566 N N . THR A 1 79 ? 21.735 -5.496 13.066 1.00 34.16 79 THR A N 1
ATOM 567 C CA . THR A 1 79 ? 20.525 -5.114 13.800 1.00 34.16 79 THR A CA 1
ATOM 568 C C . THR A 1 79 ? 19.325 -5.788 13.141 1.00 34.16 79 THR A C 1
ATOM 570 O O . THR A 1 79 ? 19.082 -5.530 11.958 1.00 34.16 79 THR A O 1
ATOM 573 N N . PRO A 1 80 ? 18.593 -6.671 13.845 1.00 40.41 80 PRO A N 1
ATOM 574 C CA . PRO A 1 80 ? 17.304 -7.117 13.372 1.00 40.41 80 PRO A CA 1
ATOM 575 C C . PRO A 1 80 ? 16.482 -5.845 13.241 1.00 40.41 80 PRO A C 1
ATOM 577 O O . PRO A 1 80 ? 16.051 -5.265 14.238 1.00 40.41 80 PRO A O 1
ATOM 580 N N . VAL A 1 81 ? 16.310 -5.361 12.013 1.00 41.12 81 VAL A N 1
ATOM 581 C CA . VAL A 1 81 ? 15.233 -4.429 11.724 1.00 41.12 81 VAL A CA 1
ATOM 582 C C . VAL A 1 81 ? 13.988 -5.291 11.819 1.00 41.12 81 VAL A C 1
ATOM 584 O O . VAL A 1 81 ? 13.469 -5.807 10.832 1.00 41.12 81 VAL A O 1
ATOM 587 N N . THR A 1 82 ? 13.557 -5.529 13.056 1.00 39.00 82 THR A N 1
ATOM 588 C CA . THR A 1 82 ? 12.162 -5.792 13.352 1.00 39.00 82 THR A CA 1
ATOM 589 C C . THR A 1 82 ? 11.401 -4.751 12.537 1.00 39.00 82 THR A C 1
ATOM 591 O O . THR A 1 82 ? 11.743 -3.571 12.652 1.00 39.00 82 THR A O 1
ATOM 594 N N . PRO A 1 83 ? 10.443 -5.125 11.674 1.00 45.44 83 PRO A N 1
ATOM 595 C CA . PRO A 1 83 ? 9.538 -4.154 11.085 1.00 45.44 83 PRO A CA 1
ATOM 596 C C . PRO A 1 83 ? 8.687 -3.604 12.234 1.00 45.44 83 PRO A C 1
ATOM 598 O O . PRO A 1 83 ? 7.568 -4.041 12.484 1.00 45.44 83 PRO A O 1
ATOM 601 N N . THR A 1 84 ? 9.271 -2.723 13.040 1.00 39.75 84 THR A N 1
ATOM 602 C CA . THR A 1 84 ? 8.582 -2.002 14.086 1.00 39.75 84 THR A CA 1
ATOM 603 C C . THR A 1 84 ? 7.734 -0.980 13.365 1.00 39.75 84 THR A C 1
ATOM 605 O O . THR A 1 84 ? 8.247 -0.057 12.733 1.00 39.75 84 THR A O 1
ATOM 608 N N . ASN A 1 85 ? 6.419 -1.128 13.483 1.00 49.97 85 ASN A N 1
ATOM 609 C CA . ASN A 1 85 ? 5.450 -0.087 13.162 1.00 49.97 85 ASN A CA 1
ATOM 610 C C . ASN A 1 85 ? 5.540 1.068 14.173 1.00 49.97 85 ASN A C 1
ATOM 612 O O . ASN A 1 85 ? 4.537 1.529 14.701 1.00 49.97 85 ASN A O 1
ATOM 616 N N . THR A 1 86 ? 6.748 1.558 14.441 1.00 43.41 86 THR A N 1
ATOM 617 C CA . THR A 1 86 ? 7.023 2.842 15.092 1.00 43.41 86 THR A CA 1
ATOM 618 C C . THR A 1 86 ? 6.966 3.950 14.039 1.00 43.41 86 THR A C 1
ATOM 620 O O . THR A 1 86 ? 7.861 4.780 13.952 1.00 43.41 86 THR A O 1
ATOM 623 N N . ASN A 1 87 ? 5.967 3.902 13.153 1.00 54.81 87 ASN A N 1
ATOM 624 C CA . ASN A 1 87 ? 5.758 4.929 12.144 1.00 54.81 87 ASN A CA 1
ATOM 625 C C . ASN A 1 87 ? 4.710 5.894 12.695 1.00 54.81 87 ASN A C 1
ATOM 627 O O . ASN A 1 87 ? 3.528 5.549 12.745 1.00 54.81 87 ASN A O 1
ATOM 631 N N . ASP A 1 88 ? 5.129 7.114 13.026 1.00 60.75 88 ASP A N 1
ATOM 632 C CA . ASP A 1 88 ? 4.245 8.253 13.329 1.00 60.75 88 ASP A CA 1
ATOM 633 C C . ASP A 1 88 ? 3.136 8.429 12.272 1.00 60.75 88 ASP A C 1
ATOM 635 O O . ASP A 1 88 ? 2.066 8.960 12.548 1.00 60.75 88 ASP A O 1
ATOM 639 N N . ASN A 1 89 ? 3.349 7.891 11.067 1.00 81.19 89 ASN A N 1
ATOM 640 C CA . ASN A 1 89 ? 2.401 7.874 9.957 1.00 81.19 89 ASN A CA 1
ATOM 641 C C . ASN A 1 89 ? 1.099 7.099 10.233 1.00 81.19 89 ASN A C 1
ATOM 643 O O . ASN A 1 89 ? 0.151 7.261 9.467 1.00 81.19 89 ASN A O 1
ATOM 647 N N . LEU A 1 90 ? 1.026 6.265 11.277 1.00 87.25 90 LEU A N 1
ATOM 648 C CA . LEU A 1 90 ? -0.221 5.610 11.704 1.00 87.25 90 LEU A CA 1
ATOM 649 C C . LEU A 1 90 ? -0.967 6.383 12.803 1.00 87.25 90 LEU A C 1
ATOM 651 O O . LEU A 1 90 ? -2.103 6.032 13.128 1.00 87.25 90 LEU A O 1
ATOM 655 N N . ALA A 1 91 ? -0.375 7.437 13.370 1.00 86.88 91 ALA A N 1
ATOM 656 C CA . ALA A 1 91 ? -1.059 8.269 14.351 1.00 86.88 91 ALA A CA 1
ATOM 657 C C . ALA A 1 91 ? -2.298 8.924 13.716 1.00 86.88 91 ALA A C 1
ATOM 659 O O . ALA A 1 91 ? -2.225 9.483 12.625 1.00 86.88 91 ALA A O 1
ATOM 660 N N . GLY A 1 92 ? -3.451 8.831 14.384 1.00 87.00 92 GLY A N 1
ATOM 661 C CA . GLY A 1 92 ? -4.727 9.351 13.875 1.00 87.00 92 GLY A CA 1
ATOM 662 C C . GLY A 1 92 ? -5.398 8.491 12.795 1.00 87.00 92 GLY A C 1
ATOM 663 O O . GLY A 1 92 ? -6.486 8.839 12.340 1.00 87.00 92 GLY A O 1
ATOM 664 N N . VAL A 1 93 ? -4.793 7.370 12.384 1.00 92.31 93 VAL A N 1
ATOM 665 C CA . VAL A 1 93 ? -5.445 6.378 11.515 1.00 92.31 93 VAL A CA 1
ATOM 666 C C . VAL A 1 93 ? -6.455 5.570 12.331 1.00 92.31 93 VAL A C 1
ATOM 668 O O . VAL A 1 93 ? -6.232 5.263 13.502 1.00 92.31 93 VAL A O 1
ATOM 671 N N . HIS A 1 94 ? -7.574 5.205 11.706 1.00 94.06 94 HIS A N 1
ATOM 672 C CA . HIS A 1 94 ? -8.636 4.427 12.324 1.00 94.06 94 HIS A CA 1
ATOM 673 C C . HIS A 1 94 ? -8.084 3.104 12.901 1.00 94.06 94 HIS A C 1
ATOM 675 O O . HIS A 1 94 ? -7.378 2.385 12.184 1.00 94.06 94 HIS A O 1
ATOM 681 N N . PRO A 1 95 ? -8.430 2.721 14.147 1.00 94.44 95 PRO A N 1
ATOM 682 C CA . PRO A 1 95 ? -7.851 1.549 14.814 1.00 94.44 95 PRO A CA 1
ATOM 683 C C . PRO A 1 95 ? -7.997 0.234 14.038 1.00 94.44 95 PRO A C 1
ATOM 685 O O . PRO A 1 95 ? -7.098 -0.605 14.062 1.00 94.44 95 PRO A O 1
ATOM 688 N N . ASP A 1 96 ? -9.103 0.054 13.313 1.00 95.62 96 ASP A N 1
ATOM 689 C CA . ASP A 1 96 ? -9.297 -1.125 12.459 1.00 95.62 96 ASP A CA 1
ATOM 690 C C . ASP A 1 96 ? -8.328 -1.155 11.279 1.00 95.62 96 ASP A C 1
ATOM 692 O O . ASP A 1 96 ? -7.762 -2.202 10.976 1.00 95.62 96 ASP A O 1
ATOM 696 N N . LEU A 1 97 ? -8.062 -0.007 10.652 1.00 95.19 97 LEU A N 1
ATOM 697 C CA . LEU A 1 97 ? -7.082 0.052 9.574 1.00 95.19 97 LEU A CA 1
ATOM 698 C C . LEU A 1 97 ? -5.669 -0.200 10.113 1.00 95.19 97 LEU A C 1
ATOM 700 O O . LEU A 1 97 ? -4.901 -0.918 9.481 1.00 95.19 97 LEU A O 1
ATOM 704 N N . VAL A 1 98 ? -5.347 0.290 11.315 1.00 95.19 98 VAL A N 1
ATOM 705 C CA . VAL A 1 98 ? -4.080 -0.031 11.997 1.00 95.19 98 VAL A CA 1
ATOM 706 C C . VAL A 1 98 ? -3.963 -1.535 12.275 1.00 95.19 98 VAL A C 1
ATOM 708 O O . VAL A 1 98 ? -2.929 -2.137 11.981 1.00 95.19 98 VAL A O 1
ATOM 711 N N . ARG A 1 99 ? -5.022 -2.175 12.791 1.00 95.00 99 ARG A N 1
ATOM 712 C CA . ARG A 1 99 ? -5.066 -3.638 12.980 1.00 95.00 99 ARG A CA 1
ATOM 713 C C . ARG A 1 99 ? -4.862 -4.390 11.671 1.00 95.00 99 ARG A C 1
ATOM 715 O O . ARG A 1 99 ? -4.075 -5.334 11.642 1.00 95.00 99 ARG A O 1
ATOM 722 N N . LEU A 1 100 ? -5.530 -3.958 10.605 1.00 96.25 100 LEU A N 1
ATOM 723 C CA . LEU A 1 100 ? -5.400 -4.559 9.284 1.00 96.25 100 LEU A CA 1
ATOM 724 C C . LEU A 1 100 ? -3.969 -4.434 8.744 1.00 96.25 100 LEU A C 1
ATOM 726 O O . LEU A 1 100 ? -3.417 -5.424 8.275 1.00 96.25 100 LEU A O 1
ATOM 730 N N . VAL A 1 101 ? -3.348 -3.256 8.856 1.00 95.62 101 VAL A N 1
ATOM 731 C CA . VAL A 1 101 ? -1.947 -3.025 8.460 1.00 95.62 101 VAL A CA 1
ATOM 732 C C . VAL A 1 101 ? -1.007 -3.949 9.234 1.00 95.62 101 VAL A C 1
ATOM 734 O O . VAL A 1 101 ? -0.167 -4.618 8.635 1.00 95.62 101 VAL A O 1
ATOM 737 N N . ASN A 1 102 ? -1.172 -4.050 10.555 1.00 94.25 102 ASN A N 1
ATOM 738 C CA . ASN A 1 102 ? -0.361 -4.941 11.388 1.00 94.25 102 ASN A CA 1
ATOM 739 C C . ASN A 1 102 ? -0.519 -6.417 10.985 1.00 94.25 102 ASN A C 1
ATOM 741 O O . ASN A 1 102 ? 0.475 -7.138 10.894 1.00 94.25 102 ASN A O 1
ATOM 745 N N . ALA A 1 103 ? -1.745 -6.860 10.689 1.00 94.69 103 ALA A N 1
ATOM 746 C CA . ALA A 1 103 ? -1.998 -8.210 10.188 1.00 94.69 103 ALA A CA 1
ATOM 747 C C . ALA A 1 103 ? -1.384 -8.429 8.792 1.00 94.69 103 ALA A C 1
ATOM 749 O O . ALA A 1 103 ? -0.782 -9.469 8.531 1.00 94.69 103 ALA A O 1
ATOM 750 N N . ALA A 1 104 ? -1.456 -7.428 7.910 1.00 95.38 104 ALA A N 1
ATOM 751 C CA . ALA A 1 104 ? -0.830 -7.479 6.594 1.00 95.38 104 ALA A CA 1
ATOM 752 C C . ALA A 1 104 ? 0.696 -7.619 6.696 1.00 95.38 104 ALA A C 1
ATOM 754 O O . ALA A 1 104 ? 1.279 -8.434 5.985 1.00 95.38 104 ALA A O 1
ATOM 755 N N . HIS A 1 105 ? 1.349 -6.914 7.625 1.00 93.38 105 HIS A N 1
ATOM 756 C CA . HIS A 1 105 ? 2.783 -7.092 7.877 1.00 93.38 105 HIS A CA 1
ATOM 757 C C . HIS A 1 105 ? 3.142 -8.529 8.268 1.00 93.38 105 HIS A C 1
ATOM 759 O O . HIS A 1 105 ? 4.154 -9.041 7.795 1.00 93.38 105 HIS A O 1
ATOM 765 N N . ALA A 1 106 ? 2.313 -9.193 9.078 1.00 91.56 106 ALA A N 1
ATOM 766 C CA . ALA A 1 106 ? 2.532 -10.587 9.462 1.00 91.56 106 ALA A CA 1
ATOM 767 C C . ALA A 1 106 ? 2.353 -11.571 8.288 1.00 91.56 106 ALA A C 1
ATOM 769 O O . ALA A 1 106 ? 2.980 -12.628 8.276 1.00 91.56 106 ALA A O 1
ATOM 770 N N . CYS A 1 107 ? 1.522 -11.226 7.301 1.00 91.62 107 CYS A N 1
ATOM 771 C CA . CYS A 1 107 ? 1.273 -12.038 6.108 1.00 91.62 107 CYS A CA 1
ATOM 772 C C . CYS A 1 107 ? 2.246 -11.783 4.946 1.00 91.62 107 CYS A C 1
ATOM 774 O O . CYS A 1 107 ? 2.263 -12.554 3.986 1.00 91.62 107 CYS A O 1
ATOM 776 N N . SER A 1 108 ? 2.969 -10.664 4.952 1.00 91.62 108 SER A N 1
ATOM 777 C CA . SER A 1 108 ? 3.595 -10.159 3.731 1.00 91.62 108 SER A CA 1
ATOM 778 C C . SER A 1 108 ? 4.854 -10.924 3.336 1.00 91.62 108 SER A C 1
ATOM 780 O O . SER A 1 108 ? 5.786 -11.067 4.124 1.00 91.62 108 SER A O 1
ATOM 782 N N . ALA A 1 109 ? 4.926 -11.329 2.066 1.00 90.00 109 ALA A N 1
ATOM 783 C CA . ALA A 1 109 ? 6.129 -11.918 1.474 1.00 90.00 109 ALA A CA 1
ATOM 784 C C . ALA A 1 109 ? 7.234 -10.880 1.198 1.00 90.00 109 ALA A C 1
ATOM 786 O O . ALA A 1 109 ? 8.392 -11.243 0.994 1.00 90.00 109 ALA A O 1
ATOM 787 N N . ILE A 1 110 ? 6.885 -9.589 1.181 1.00 91.62 110 ILE A N 1
ATOM 788 C CA . ILE A 1 110 ? 7.832 -8.485 1.011 1.00 91.62 110 ILE A CA 1
ATOM 789 C C . ILE A 1 110 ? 7.717 -7.478 2.150 1.00 91.62 110 ILE A C 1
ATOM 791 O O . ILE A 1 110 ? 6.649 -7.267 2.722 1.00 91.62 110 ILE A O 1
ATOM 795 N N . GLN A 1 111 ? 8.818 -6.806 2.465 1.00 92.12 111 GLN A N 1
ATOM 796 C CA . GLN A 1 111 ? 8.778 -5.684 3.394 1.00 92.12 111 GLN A CA 1
ATOM 797 C C . GLN A 1 111 ? 8.118 -4.477 2.721 1.00 92.12 111 GLN A C 1
ATOM 799 O O . GLN A 1 111 ? 8.379 -4.175 1.555 1.00 92.12 111 GLN A O 1
ATOM 804 N N . PHE A 1 112 ? 7.278 -3.766 3.464 1.00 93.25 112 PHE A N 1
ATOM 805 C CA . PHE A 1 112 ? 6.680 -2.507 3.037 1.00 93.25 112 PHE A CA 1
ATOM 806 C C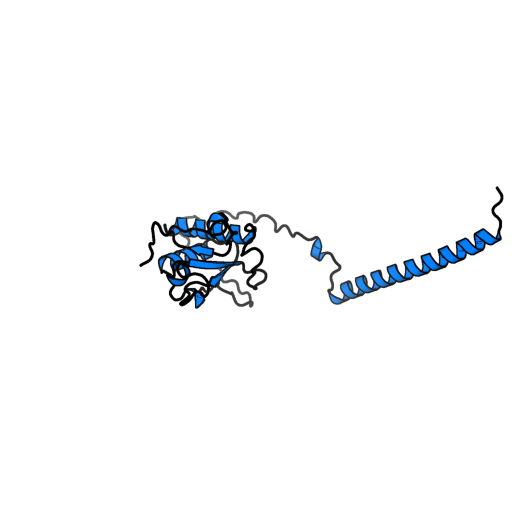 . PHE A 1 112 ? 6.618 -1.537 4.216 1.00 93.25 112 PHE A C 1
ATOM 808 O O . PHE A 1 112 ? 6.683 -1.956 5.372 1.00 93.25 112 PHE A O 1
ATOM 815 N N . GLN A 1 113 ? 6.509 -0.247 3.920 1.00 92.12 113 GLN A N 1
ATOM 816 C CA . GLN A 1 113 ? 6.349 0.818 4.902 1.00 92.12 113 GLN A CA 1
ATOM 817 C C . GLN A 1 113 ? 5.087 1.615 4.602 1.00 92.12 113 GLN A C 1
ATOM 819 O O . GLN A 1 113 ? 4.803 1.926 3.445 1.00 92.12 113 GLN A O 1
ATOM 824 N N . VAL A 1 114 ? 4.365 1.999 5.654 1.00 92.62 114 VAL A N 1
ATOM 825 C CA . VAL A 1 114 ? 3.318 3.015 5.549 1.00 92.62 114 VAL A CA 1
ATOM 826 C C . VAL A 1 114 ? 3.975 4.392 5.489 1.00 92.62 114 VAL A C 1
ATOM 828 O O . VAL A 1 114 ? 4.539 4.875 6.475 1.00 92.62 114 VAL A O 1
ATOM 831 N N . THR A 1 115 ? 3.924 5.017 4.318 1.00 88.69 115 THR A N 1
ATOM 832 C CA . THR A 1 115 ? 4.514 6.340 4.058 1.00 88.69 115 THR A CA 1
ATOM 833 C C . THR A 1 115 ? 3.551 7.476 4.367 1.00 88.69 115 THR A C 1
ATOM 835 O O . THR A 1 115 ? 3.976 8.611 4.550 1.00 88.69 115 THR A O 1
ATOM 838 N N . SER A 1 116 ? 2.249 7.193 4.409 1.00 86.62 116 SER A N 1
ATOM 839 C CA . SER A 1 116 ? 1.240 8.167 4.804 1.00 86.62 116 SER A CA 1
ATOM 840 C C . SER A 1 116 ? 0.025 7.483 5.412 1.00 86.62 116 SER A C 1
ATOM 842 O O . SER A 1 116 ? -0.399 6.445 4.921 1.00 86.62 116 SER A O 1
ATOM 844 N N . GLY A 1 117 ? -0.553 8.077 6.451 1.00 85.31 117 GLY A N 1
ATOM 845 C CA . GLY A 1 117 ? -1.834 7.670 7.023 1.00 85.31 117 GLY A CA 1
ATOM 846 C C . GLY A 1 117 ? -2.735 8.882 7.187 1.00 85.31 117 GLY A C 1
ATOM 847 O O . GLY A 1 117 ? -3.156 9.471 6.192 1.00 85.31 117 GLY A O 1
ATOM 848 N N . PHE A 1 118 ? -3.017 9.288 8.422 1.00 84.06 118 PHE A N 1
ATOM 849 C CA . PHE A 1 118 ? -3.848 10.462 8.678 1.00 84.06 118 PHE A CA 1
ATOM 850 C C . PHE A 1 118 ? -3.177 11.760 8.207 1.00 84.06 118 PHE A C 1
ATOM 852 O O . PHE A 1 118 ? -1.988 11.985 8.438 1.00 84.06 118 PHE A O 1
ATOM 859 N N . ARG A 1 119 ? -3.948 12.643 7.562 1.00 78.88 119 ARG A N 1
ATOM 860 C CA . ARG A 1 119 ? -3.490 13.973 7.127 1.00 78.88 119 ARG A CA 1
ATOM 861 C C . ARG A 1 119 ? -4.473 15.041 7.603 1.00 78.88 119 ARG A C 1
ATOM 863 O O . ARG A 1 119 ? -5.625 15.029 7.198 1.00 78.88 119 ARG A O 1
ATOM 870 N N . GLN A 1 120 ? -4.015 16.021 8.384 1.00 64.25 120 GLN A N 1
ATOM 871 C CA . GLN A 1 120 ? -4.879 17.106 8.888 1.00 64.25 120 GLN A CA 1
ATOM 872 C C . GLN A 1 120 ? -5.413 18.037 7.786 1.00 64.25 120 GLN A C 1
ATOM 874 O O . GLN A 1 120 ? -6.446 18.680 7.957 1.00 64.25 120 GLN A O 1
ATOM 879 N N . ARG A 1 121 ? -4.715 18.134 6.648 1.00 61.34 121 ARG A N 1
ATOM 880 C CA . ARG A 1 121 ? -5.135 18.943 5.500 1.00 61.34 121 ARG A CA 1
ATOM 881 C C . ARG A 1 121 ? -4.667 18.285 4.207 1.00 61.34 121 ARG A C 1
ATOM 883 O O . ARG A 1 121 ? -3.513 17.878 4.102 1.00 61.34 121 ARG A O 1
ATOM 890 N N . SER A 1 122 ? -5.547 18.219 3.213 1.00 57.97 122 SER A N 1
ATOM 891 C CA . SER A 1 122 ? -5.167 17.968 1.822 1.00 57.97 122 SER A CA 1
ATOM 892 C C . SER A 1 122 ? -5.266 19.282 1.057 1.00 57.97 122 SER A C 1
ATOM 894 O O . SER A 1 122 ? -6.285 19.965 1.139 1.00 57.97 122 SER A O 1
ATOM 896 N N . SER A 1 123 ? -4.217 19.653 0.325 1.00 53.72 123 SER A N 1
ATOM 897 C CA . SER A 1 123 ? -4.216 20.845 -0.533 1.00 53.72 123 SER A CA 1
ATOM 898 C C . SER A 1 123 ? -5.064 20.674 -1.799 1.00 53.72 123 SER A C 1
ATOM 900 O O . SER A 1 123 ? -5.307 21.655 -2.494 1.00 53.72 123 SER A O 1
ATOM 902 N N . THR A 1 124 ? -5.521 19.454 -2.104 1.00 54.72 124 THR A N 1
ATOM 903 C CA . THR A 1 124 ? -6.118 19.113 -3.406 1.00 54.72 124 THR A CA 1
ATOM 904 C C . THR A 1 124 ? -7.464 18.388 -3.335 1.00 54.72 124 THR A C 1
ATOM 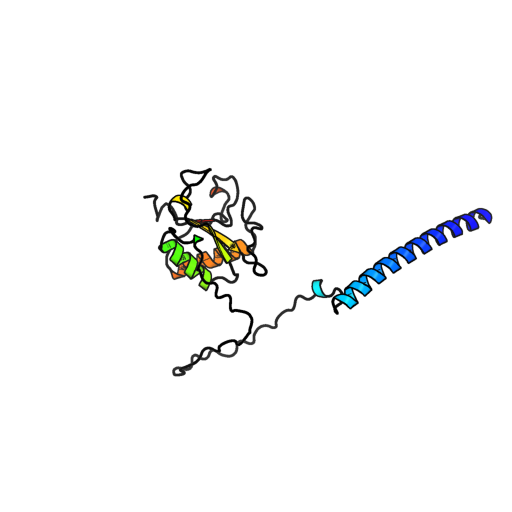906 O O . THR A 1 124 ? -8.147 18.322 -4.354 1.00 54.72 124 THR A O 1
ATOM 909 N N . ALA A 1 125 ? -7.886 17.857 -2.179 1.00 55.62 125 ALA A N 1
ATOM 910 C CA . ALA A 1 125 ? -9.155 17.127 -2.070 1.00 55.62 125 ALA A CA 1
ATOM 911 C C . ALA A 1 125 ? -9.757 17.186 -0.659 1.00 55.62 125 ALA A C 1
ATOM 913 O O . ALA A 1 125 ? -9.193 16.631 0.281 1.00 55.62 125 ALA A O 1
ATOM 914 N N . THR A 1 126 ? -10.930 17.806 -0.525 1.00 55.06 126 THR A N 1
ATOM 915 C CA . THR A 1 126 ? -11.707 17.891 0.726 1.00 55.06 126 THR A CA 1
ATOM 916 C C . THR A 1 126 ? -12.353 16.562 1.146 1.00 55.06 126 THR A C 1
ATOM 918 O O . THR A 1 126 ? -12.666 16.400 2.317 1.00 55.06 126 THR A O 1
ATOM 921 N N . ASP A 1 127 ? -12.489 15.588 0.236 1.00 62.53 127 ASP A N 1
ATOM 922 C CA . ASP A 1 127 ? -13.051 14.242 0.490 1.00 62.53 127 ASP A CA 1
ATOM 923 C C . ASP A 1 127 ? -11.983 13.129 0.376 1.00 62.53 127 ASP A C 1
ATOM 925 O O . ASP A 1 127 ? -12.210 12.032 -0.144 1.00 62.53 127 ASP A O 1
ATOM 929 N N . SER A 1 128 ? -10.759 13.422 0.825 1.00 78.88 128 SER A N 1
ATOM 930 C CA . SER A 1 128 ? -9.723 12.393 0.941 1.00 78.88 128 SER A CA 1
ATOM 931 C C . SER A 1 128 ? -9.937 11.557 2.201 1.00 78.88 128 SER A C 1
ATOM 933 O O . SER A 1 128 ? -10.034 12.086 3.308 1.00 78.88 128 SER A O 1
ATOM 935 N N . ARG A 1 129 ? -9.923 10.229 2.050 1.00 87.62 129 ARG A N 1
ATOM 936 C CA . ARG A 1 129 ? -10.043 9.281 3.170 1.00 87.62 129 ARG A CA 1
ATOM 937 C C . ARG A 1 129 ? -8.870 9.374 4.154 1.00 87.62 129 ARG A C 1
ATOM 939 O O . ARG A 1 129 ? -9.048 9.048 5.323 1.00 87.62 129 ARG A O 1
ATOM 946 N N . HIS A 1 130 ? -7.721 9.912 3.735 1.00 88.12 130 HIS A N 1
ATOM 947 C CA . HIS A 1 130 ? -6.611 10.234 4.640 1.00 88.12 130 HIS A CA 1
ATOM 948 C C . HIS A 1 130 ? -6.982 11.307 5.674 1.00 88.12 130 HIS A C 1
ATOM 950 O O . HIS A 1 130 ? -6.487 11.264 6.796 1.00 88.12 130 HIS A O 1
ATOM 956 N N . ILE A 1 131 ? -7.877 12.244 5.337 1.00 86.81 131 ILE A N 1
ATOM 957 C CA . ILE A 1 131 ? -8.315 13.307 6.263 1.00 86.81 131 ILE A CA 1
ATOM 958 C C . ILE A 1 131 ? -9.186 12.747 7.385 1.00 86.81 131 ILE A C 1
ATOM 960 O O . ILE A 1 131 ? -9.250 13.308 8.469 1.00 86.81 131 ILE A O 1
ATOM 964 N N . GLN A 1 132 ? -9.828 11.609 7.148 1.00 86.81 132 GLN A N 1
ATOM 965 C CA . GLN A 1 132 ? -10.661 10.924 8.136 1.00 86.81 132 GLN A CA 1
ATOM 966 C C . GLN A 1 132 ? -9.899 9.816 8.870 1.00 86.81 132 GLN A C 1
ATOM 968 O O . GLN A 1 132 ? -10.492 9.080 9.650 1.00 86.81 132 GLN A O 1
ATOM 973 N N . GLY A 1 133 ? -8.607 9.634 8.573 1.00 89.81 133 GLY A N 1
ATOM 974 C CA . GLY A 1 133 ? -7.817 8.524 9.114 1.00 89.81 133 GLY A CA 1
ATOM 975 C C . GLY A 1 133 ? -8.240 7.166 8.555 1.00 89.81 133 GLY A C 1
ATOM 976 O O . GLY A 1 133 ? -7.893 6.129 9.106 1.00 89.81 133 GLY A O 1
ATOM 977 N N . MET A 1 134 ? -8.988 7.148 7.455 1.00 92.94 134 MET A N 1
ATOM 978 C CA . MET A 1 134 ? -9.581 5.945 6.874 1.00 92.94 134 MET A CA 1
ATOM 979 C C . MET A 1 134 ? -8.761 5.365 5.716 1.00 92.94 134 MET A C 1
ATOM 981 O O . MET A 1 134 ? -9.236 4.452 5.036 1.00 92.94 134 MET A O 1
ATOM 985 N N . ALA A 1 135 ? -7.567 5.903 5.454 1.00 92.88 135 ALA A N 1
ATOM 986 C CA . ALA A 1 135 ? -6.675 5.451 4.394 1.00 92.88 135 ALA A CA 1
ATOM 987 C C . ALA A 1 135 ? -5.201 5.498 4.804 1.00 92.88 135 ALA A C 1
ATOM 989 O O . ALA A 1 135 ? -4.810 6.274 5.681 1.00 92.88 135 ALA A O 1
ATOM 990 N N . VAL A 1 136 ? -4.405 4.666 4.137 1.00 94.00 136 VAL A N 1
ATOM 991 C CA . VAL A 1 136 ? -2.950 4.589 4.251 1.00 94.00 136 VAL A CA 1
ATOM 992 C C . VAL A 1 136 ? -2.318 4.388 2.875 1.00 94.00 136 VAL A C 1
ATOM 994 O O . VAL A 1 136 ? -2.864 3.680 2.033 1.00 94.00 136 VAL A O 1
ATOM 997 N N . ASP A 1 137 ? -1.137 4.968 2.686 1.00 93.06 137 ASP A N 1
ATOM 998 C CA . ASP A 1 137 ? -0.270 4.740 1.534 1.00 93.06 137 ASP A CA 1
ATOM 999 C C . ASP A 1 137 ? 0.856 3.788 1.944 1.00 93.06 137 ASP A C 1
ATOM 1001 O O . ASP A 1 137 ? 1.648 4.113 2.837 1.00 93.06 137 ASP A O 1
ATOM 1005 N N . ALA A 1 138 ? 0.946 2.629 1.297 1.00 93.19 138 ALA A N 1
ATOM 1006 C CA . ALA A 1 138 ? 1.957 1.612 1.565 1.00 93.19 138 ALA A CA 1
ATOM 1007 C C . ALA A 1 138 ? 2.906 1.447 0.373 1.00 93.19 138 ALA A C 1
ATOM 1009 O O . ALA A 1 138 ? 2.474 1.222 -0.756 1.00 93.19 138 ALA A O 1
ATOM 1010 N N . HIS A 1 139 ? 4.209 1.510 0.644 1.00 93.62 139 HIS A N 1
ATOM 1011 C CA . HIS A 1 139 ? 5.264 1.405 -0.359 1.00 93.62 139 HIS A CA 1
ATOM 1012 C C . HIS A 1 139 ? 6.214 0.244 -0.051 1.00 93.62 139 HIS A C 1
ATOM 1014 O O . HIS A 1 139 ? 6.569 0.040 1.113 1.00 93.62 139 HIS A O 1
ATOM 1020 N N . PRO A 1 140 ? 6.671 -0.512 -1.063 1.00 93.31 140 PRO A N 1
ATOM 1021 C CA . PRO A 1 140 ? 7.613 -1.604 -0.854 1.00 93.31 140 PRO A CA 1
ATOM 1022 C C . PRO A 1 140 ? 8.983 -1.090 -0.398 1.00 93.31 140 PRO A C 1
ATOM 1024 O O . PRO A 1 140 ? 9.472 -0.067 -0.879 1.00 93.31 140 PRO A O 1
ATOM 1027 N N . ILE A 1 141 ? 9.638 -1.840 0.485 1.00 90.19 141 ILE A N 1
ATOM 1028 C CA . ILE A 1 141 ? 11.038 -1.623 0.857 1.00 90.19 141 ILE A CA 1
ATOM 1029 C C . ILE A 1 141 ? 11.902 -2.539 -0.015 1.00 90.19 141 ILE A C 1
ATOM 1031 O O . ILE A 1 141 ? 11.797 -3.763 0.050 1.00 90.19 141 ILE A O 1
ATOM 1035 N N . ILE A 1 142 ? 12.776 -1.950 -0.830 1.00 87.06 142 ILE A N 1
ATOM 1036 C CA . ILE A 1 142 ? 13.688 -2.663 -1.729 1.00 87.06 142 ILE A CA 1
ATOM 1037 C C . ILE A 1 142 ? 15.112 -2.259 -1.372 1.00 87.06 142 ILE A C 1
ATOM 1039 O O . ILE A 1 142 ? 15.454 -1.081 -1.424 1.00 87.06 142 ILE A O 1
ATOM 1043 N N . ARG A 1 143 ? 15.958 -3.238 -1.021 1.00 88.25 143 ARG A N 1
ATOM 1044 C CA . ARG A 1 143 ? 17.340 -2.991 -0.558 1.00 88.25 143 ARG A CA 1
ATOM 1045 C C . ARG A 1 143 ? 17.392 -1.965 0.586 1.00 88.25 143 ARG A C 1
ATOM 1047 O O . ARG A 1 143 ? 18.207 -1.050 0.565 1.00 88.25 143 ARG A O 1
ATOM 1054 N N . SER A 1 144 ? 16.485 -2.113 1.553 1.00 83.38 144 SER A N 1
ATOM 1055 C CA . SER A 1 144 ? 16.354 -1.234 2.727 1.00 83.38 144 SER A CA 1
ATOM 1056 C C . SER A 1 144 ? 15.960 0.219 2.423 1.00 83.38 144 SER A C 1
ATOM 1058 O O . SER A 1 144 ? 16.071 1.071 3.299 1.00 83.38 144 SER A O 1
ATOM 1060 N N . ILE A 1 145 ? 15.478 0.515 1.210 1.00 82.25 145 ILE A N 1
ATOM 1061 C CA . ILE A 1 145 ? 15.000 1.843 0.807 1.00 82.25 145 ILE A CA 1
ATOM 1062 C C . ILE A 1 145 ? 13.538 1.739 0.371 1.00 82.25 145 ILE A C 1
ATOM 1064 O O . ILE A 1 145 ? 13.159 0.806 -0.340 1.00 82.25 145 ILE A O 1
ATOM 1068 N N . VAL A 1 146 ? 12.713 2.709 0.767 1.00 87.38 146 VAL A N 1
ATOM 1069 C CA . VAL A 1 146 ? 11.332 2.825 0.282 1.00 87.38 146 VAL A CA 1
ATOM 1070 C C . VAL A 1 146 ? 11.336 3.098 -1.221 1.00 87.38 146 VAL A C 1
ATOM 1072 O O . VAL A 1 146 ? 11.900 4.091 -1.684 1.00 87.38 146 VAL A O 1
ATOM 1075 N N . SER A 1 147 ? 10.695 2.225 -1.992 1.00 88.62 147 SER A N 1
ATOM 1076 C CA . SER A 1 147 ? 10.557 2.374 -3.436 1.00 88.62 147 SER A CA 1
ATOM 1077 C C . SER A 1 147 ? 9.188 2.942 -3.796 1.00 88.62 147 SER A C 1
ATOM 1079 O O . SER A 1 147 ? 8.154 2.345 -3.517 1.00 88.62 147 SER A O 1
ATOM 1081 N N . TYR A 1 148 ? 9.198 4.077 -4.493 1.00 88.19 148 TYR A N 1
ATOM 1082 C CA . TYR A 1 148 ? 8.006 4.732 -5.048 1.00 88.19 148 TYR A CA 1
ATOM 1083 C C . TYR A 1 148 ? 7.683 4.267 -6.478 1.00 88.19 148 TYR A C 1
ATOM 1085 O O . TYR A 1 148 ? 6.708 4.700 -7.096 1.00 88.19 148 TYR A O 1
ATOM 1093 N N . THR A 1 149 ? 8.497 3.366 -7.032 1.00 86.81 149 THR A N 1
ATOM 1094 C CA . THR A 1 149 ? 8.386 2.912 -8.418 1.00 86.81 149 THR A CA 1
ATOM 1095 C C . THR A 1 149 ? 7.092 2.140 -8.632 1.00 86.81 149 THR A C 1
ATOM 1097 O O . THR A 1 149 ? 6.923 1.057 -8.080 1.00 86.81 149 THR A O 1
ATOM 1100 N N . GLY A 1 150 ? 6.210 2.656 -9.489 1.00 79.56 150 GLY A N 1
ATOM 1101 C CA . GLY A 1 150 ? 4.949 1.996 -9.840 1.00 79.56 150 GLY A CA 1
ATOM 1102 C C . GLY A 1 150 ? 3.757 2.343 -8.943 1.00 79.56 150 GLY A C 1
ATOM 1103 O O . GLY A 1 150 ? 2.741 1.662 -9.033 1.00 79.56 150 GLY A O 1
ATOM 1104 N N . GLY A 1 151 ? 3.893 3.339 -8.057 1.00 77.50 151 GLY A N 1
ATOM 1105 C CA . GLY A 1 151 ? 2.861 3.678 -7.070 1.00 77.50 151 GLY A CA 1
ATOM 1106 C C . GLY A 1 151 ? 1.678 4.455 -7.640 1.00 77.50 151 GLY A C 1
ATOM 1107 O O . GLY A 1 151 ? 0.537 4.118 -7.345 1.00 77.50 151 GLY A O 1
ATOM 1108 N N . SER A 1 152 ? 1.930 5.443 -8.504 1.00 84.38 152 SER A N 1
ATOM 1109 C CA . SER A 1 152 ? 0.896 6.367 -8.982 1.00 84.38 152 SER A CA 1
ATOM 1110 C C . SER A 1 152 ? 0.817 6.430 -10.502 1.00 84.38 152 SER A C 1
ATOM 1112 O O . SER A 1 152 ? 1.830 6.454 -11.203 1.00 84.38 152 SER A O 1
ATOM 1114 N N . CYS A 1 153 ? -0.415 6.467 -10.996 1.00 85.38 153 CYS A N 1
ATOM 1115 C CA . CYS A 1 153 ? -0.795 6.630 -12.389 1.00 85.38 153 CYS A CA 1
ATOM 1116 C C . CYS A 1 153 ? -0.176 5.651 -13.393 1.00 85.38 153 CYS A C 1
ATOM 1118 O O . CYS A 1 153 ? -0.084 5.936 -14.586 1.00 85.38 153 CYS A O 1
ATOM 1120 N N . VAL A 1 154 ? 0.165 4.455 -12.920 1.00 86.44 154 VAL A N 1
ATOM 1121 C CA . VAL A 1 154 ? 0.605 3.323 -13.735 1.00 86.44 154 VAL A CA 1
ATOM 1122 C C . VAL A 1 154 ? 0.011 2.028 -13.177 1.00 86.44 154 VAL A C 1
ATOM 1124 O O . VAL A 1 154 ? -0.227 1.953 -11.970 1.00 86.44 154 VAL A O 1
ATOM 1127 N N . PRO A 1 155 ? -0.235 1.000 -14.011 1.00 88.06 155 PRO A N 1
ATOM 1128 C CA . PRO A 1 155 ? -0.711 -0.290 -13.521 1.00 88.06 155 PRO A CA 1
ATOM 1129 C C . PRO A 1 155 ? 0.200 -0.862 -12.418 1.00 88.06 155 PRO A C 1
ATOM 1131 O O . PRO A 1 155 ? 1.427 -0.761 -12.536 1.00 88.06 155 PRO A O 1
ATOM 1134 N N . PRO A 1 156 ? -0.362 -1.499 -11.371 1.00 90.00 156 PRO A N 1
ATOM 1135 C CA . PRO A 1 156 ? 0.424 -2.003 -10.252 1.00 90.00 156 PRO A CA 1
ATOM 1136 C C . PRO A 1 156 ? 1.418 -3.073 -10.698 1.00 90.00 156 PRO A C 1
ATOM 1138 O O . PRO A 1 156 ? 1.056 -4.075 -11.334 1.00 90.00 156 PRO A O 1
ATOM 1141 N N . ASN A 1 157 ? 2.675 -2.870 -10.307 1.00 92.56 157 ASN A N 1
ATOM 1142 C CA . ASN A 1 157 ? 3.745 -3.845 -10.488 1.00 92.56 157 ASN A CA 1
ATOM 1143 C C . ASN A 1 157 ? 3.617 -5.024 -9.501 1.00 92.56 157 ASN A C 1
ATOM 1145 O O . ASN A 1 157 ? 2.731 -5.059 -8.645 1.00 92.56 157 ASN A O 1
ATOM 1149 N N . ALA A 1 158 ? 4.528 -5.994 -9.612 1.00 94.38 158 ALA A N 1
ATOM 1150 C CA . ALA A 1 158 ? 4.537 -7.184 -8.762 1.00 94.38 158 ALA A CA 1
ATOM 1151 C C . ALA A 1 158 ? 4.645 -6.865 -7.258 1.00 94.38 158 ALA A C 1
ATOM 1153 O O . ALA A 1 158 ? 4.026 -7.550 -6.451 1.00 94.38 158 ALA A O 1
ATOM 1154 N N . ASN A 1 159 ? 5.362 -5.804 -6.877 1.00 94.94 159 ASN A N 1
ATOM 1155 C CA . ASN A 1 159 ? 5.525 -5.437 -5.471 1.00 94.94 159 ASN A CA 1
ATOM 1156 C C . ASN A 1 159 ? 4.214 -4.909 -4.875 1.00 94.94 159 ASN A C 1
ATOM 1158 O O . ASN A 1 159 ? 3.797 -5.370 -3.820 1.00 94.94 159 ASN A O 1
ATOM 1162 N N . TYR A 1 160 ? 3.509 -4.003 -5.558 1.00 95.25 160 TYR A N 1
ATOM 1163 C CA . TYR A 1 160 ? 2.217 -3.519 -5.052 1.00 95.25 160 TYR A CA 1
ATOM 1164 C C . TYR A 1 160 ? 1.146 -4.611 -5.026 1.00 95.25 160 TYR A C 1
ATOM 1166 O O . TYR A 1 160 ? 0.308 -4.621 -4.127 1.00 95.25 160 TYR A O 1
ATOM 1174 N N . ARG A 1 161 ? 1.198 -5.567 -5.961 1.00 95.50 161 ARG A N 1
ATOM 1175 C CA . ARG A 1 161 ? 0.334 -6.757 -5.915 1.00 95.50 161 ARG A CA 1
ATOM 1176 C C . ARG A 1 161 ? 0.646 -7.628 -4.700 1.00 95.50 161 ARG A C 1
ATOM 1178 O O . ARG A 1 161 ? -0.281 -7.985 -3.989 1.00 95.50 161 ARG A O 1
ATOM 1185 N N . ALA A 1 162 ? 1.923 -7.866 -4.403 1.00 95.88 162 ALA A N 1
ATOM 1186 C CA . ALA A 1 162 ? 2.328 -8.611 -3.211 1.00 95.88 162 ALA A CA 1
ATOM 1187 C C . ALA A 1 162 ? 1.904 -7.912 -1.904 1.00 95.88 162 ALA A C 1
ATOM 1189 O O . ALA A 1 162 ? 1.464 -8.579 -0.969 1.00 95.88 162 ALA A O 1
ATOM 1190 N N . ILE A 1 163 ? 1.968 -6.574 -1.844 1.00 96.12 163 ILE A N 1
ATOM 1191 C CA . ILE A 1 163 ? 1.412 -5.808 -0.713 1.00 96.12 163 ILE A CA 1
ATOM 1192 C C . ILE A 1 163 ? -0.102 -6.019 -0.636 1.00 96.12 163 ILE A C 1
ATOM 1194 O O . ILE A 1 163 ? -0.623 -6.320 0.433 1.00 96.12 163 ILE A O 1
ATOM 1198 N N . ASN A 1 164 ? -0.821 -5.916 -1.755 1.00 97.19 164 ASN A N 1
ATOM 1199 C CA . ASN A 1 164 ? -2.259 -6.163 -1.763 1.00 97.19 164 ASN A CA 1
ATOM 1200 C C . ASN A 1 164 ? -2.617 -7.591 -1.317 1.00 97.19 164 ASN A C 1
ATOM 1202 O O . ASN A 1 164 ? -3.572 -7.759 -0.564 1.00 97.19 164 ASN A O 1
ATOM 1206 N N . ASP A 1 165 ? -1.847 -8.605 -1.708 1.00 97.50 165 ASP A N 1
ATOM 1207 C CA . ASP A 1 165 ? -2.048 -9.984 -1.251 1.00 97.50 165 ASP A CA 1
ATOM 1208 C C . ASP A 1 165 ? -1.853 -10.109 0.269 1.00 97.50 165 ASP A C 1
ATOM 1210 O O . ASP A 1 165 ? -2.598 -10.831 0.943 1.00 97.50 165 ASP A O 1
ATOM 1214 N N . ALA A 1 166 ? -0.910 -9.346 0.832 1.00 97.25 166 ALA A N 1
ATOM 1215 C CA . ALA A 1 166 ? -0.713 -9.240 2.272 1.00 97.25 166 ALA A CA 1
ATOM 1216 C C . ALA A 1 166 ? -1.916 -8.582 2.972 1.00 97.25 166 ALA A C 1
ATOM 1218 O O . ALA A 1 166 ? -2.393 -9.105 3.980 1.00 97.25 166 ALA A O 1
ATOM 1219 N N . PHE A 1 167 ? -2.469 -7.499 2.414 1.00 97.56 167 PHE A N 1
ATOM 1220 C CA . PHE A 1 167 ? -3.709 -6.887 2.912 1.00 97.56 167 PHE A CA 1
ATOM 1221 C C . PHE A 1 167 ? -4.910 -7.832 2.789 1.00 97.56 167 PHE A C 1
ATOM 1223 O O . PHE A 1 167 ? -5.706 -7.925 3.721 1.00 97.56 167 PHE A O 1
ATOM 1230 N N . ALA A 1 168 ? -5.020 -8.598 1.703 1.00 97.69 168 ALA A N 1
ATOM 1231 C CA . ALA A 1 168 ? -6.061 -9.609 1.539 1.00 97.69 168 ALA A CA 1
ATOM 1232 C C . ALA A 1 168 ? -5.946 -10.714 2.597 1.00 97.69 168 ALA A C 1
ATOM 1234 O O . ALA A 1 168 ? -6.951 -11.151 3.157 1.00 97.69 168 ALA A O 1
ATOM 1235 N N . CYS A 1 169 ? -4.725 -11.150 2.907 1.00 97.31 169 CYS A N 1
ATOM 1236 C CA . CYS A 1 169 ? -4.466 -12.079 4.003 1.00 97.31 169 CYS A CA 1
ATOM 1237 C C . CYS A 1 169 ? -4.837 -11.479 5.366 1.00 97.31 169 CYS A C 1
ATOM 1239 O O . CYS A 1 169 ? -5.603 -12.095 6.107 1.00 97.31 169 CYS A O 1
ATOM 1241 N N . GLY A 1 170 ? -4.383 -10.260 5.666 1.00 96.75 170 GLY A N 1
ATOM 1242 C CA . GLY A 1 170 ? -4.714 -9.563 6.910 1.00 96.75 170 GLY A CA 1
ATOM 1243 C C . GLY A 1 170 ? -6.218 -9.314 7.072 1.00 96.75 170 GLY A C 1
ATOM 1244 O O . GLY A 1 170 ? -6.761 -9.441 8.169 1.00 96.75 170 GLY A O 1
ATOM 1245 N N . SER A 1 171 ? -6.919 -9.044 5.971 1.00 97.50 171 SER A N 1
ATOM 1246 C CA . SER A 1 171 ? -8.375 -8.886 5.935 1.00 97.50 171 SER A CA 1
ATOM 1247 C C . SER A 1 171 ? -9.081 -10.194 6.280 1.00 97.50 171 SER A C 1
ATOM 1249 O O . SER A 1 171 ? -9.975 -10.199 7.122 1.00 97.50 171 SER A O 1
ATOM 1251 N N . ARG A 1 172 ? -8.622 -11.330 5.735 1.00 97.88 172 ARG A N 1
ATOM 1252 C CA . ARG A 1 172 ? -9.141 -12.658 6.109 1.00 97.88 172 ARG A CA 1
ATOM 1253 C C . ARG A 1 172 ? -8.896 -12.995 7.582 1.00 97.88 172 ARG A C 1
ATOM 1255 O O . ARG A 1 172 ? -9.745 -13.633 8.190 1.00 97.88 172 ARG A O 1
ATOM 1262 N N . GLN A 1 173 ? -7.764 -12.578 8.151 1.00 95.94 173 GLN A N 1
ATOM 1263 C CA . GLN A 1 173 ? -7.438 -12.840 9.559 1.00 95.94 173 GLN A CA 1
ATOM 1264 C C . GLN A 1 173 ? -8.245 -11.977 10.533 1.00 95.94 173 GLN A C 1
ATOM 1266 O O . GLN A 1 173 ? -8.636 -12.448 11.596 1.00 95.94 173 GLN A O 1
ATOM 1271 N N . THR A 1 174 ? -8.470 -10.709 10.192 1.00 96.50 174 THR A N 1
ATOM 1272 C CA . THR A 1 174 ? -9.110 -9.737 11.095 1.00 96.50 174 THR A CA 1
ATOM 1273 C C . THR A 1 174 ? -10.606 -9.564 10.841 1.00 96.50 174 THR A C 1
ATOM 1275 O O . THR A 1 174 ? -11.303 -9.012 11.687 1.00 96.50 174 THR A O 1
ATOM 1278 N N . GLY A 1 175 ? -11.104 -10.000 9.681 1.00 97.00 175 GLY A N 1
ATOM 1279 C CA . GLY A 1 175 ? -12.468 -9.741 9.216 1.00 97.00 175 GLY A CA 1
ATOM 1280 C C . GLY A 1 175 ? -12.703 -8.304 8.736 1.00 97.00 175 GLY A C 1
ATOM 1281 O O . GLY A 1 175 ? -13.836 -7.944 8.427 1.00 97.00 175 GLY A O 1
ATOM 1282 N N . ILE A 1 176 ? -11.661 -7.470 8.669 1.00 97.12 176 ILE A N 1
ATOM 1283 C CA . ILE A 1 176 ? -11.778 -6.046 8.336 1.00 97.12 176 ILE A CA 1
ATOM 1284 C C . ILE A 1 176 ? -11.735 -5.882 6.811 1.00 97.12 176 ILE A C 1
ATOM 1286 O O . ILE A 1 176 ? -10.735 -6.262 6.191 1.00 97.12 176 ILE A O 1
ATOM 1290 N N . PRO A 1 177 ? -12.778 -5.324 6.171 1.00 96.56 177 PRO A N 1
ATOM 1291 C CA . PRO A 1 177 ? -12.785 -5.115 4.730 1.00 96.56 177 PRO A CA 1
ATOM 1292 C C . PRO A 1 177 ? -11.911 -3.917 4.341 1.00 96.56 177 PRO A C 1
ATOM 1294 O O . PRO A 1 177 ? -11.760 -2.960 5.100 1.00 96.56 177 PRO A O 1
ATOM 1297 N N . TYR A 1 178 ? -11.387 -3.929 3.118 1.00 95.56 178 TYR A N 1
ATOM 1298 C CA . TYR A 1 178 ? -10.602 -2.824 2.569 1.00 95.56 178 TYR A CA 1
ATOM 1299 C C . TYR A 1 178 ? -10.831 -2.663 1.066 1.00 95.56 178 TYR A C 1
ATOM 1301 O O . TYR A 1 178 ? -11.363 -3.545 0.393 1.00 95.56 178 TYR A O 1
ATOM 1309 N N . GLN A 1 179 ? -10.432 -1.510 0.545 1.00 94.56 179 GLN A N 1
ATOM 1310 C CA . GLN A 1 179 ? -10.348 -1.205 -0.876 1.00 94.56 179 GLN A CA 1
ATOM 1311 C C . GLN A 1 179 ? -8.905 -0.848 -1.217 1.00 94.56 179 GLN A C 1
ATOM 1313 O O . GLN A 1 179 ? -8.230 -0.170 -0.441 1.00 94.56 179 GLN A O 1
ATOM 1318 N N . TRP A 1 180 ? -8.461 -1.269 -2.398 1.00 94.56 180 TRP A N 1
ATOM 1319 C CA . TRP A 1 180 ? -7.127 -0.987 -2.911 1.00 94.56 180 TRP A CA 1
ATOM 1320 C C . TRP A 1 180 ? -7.202 -0.169 -4.197 1.00 94.56 180 TRP A C 1
ATOM 1322 O O . TRP A 1 180 ? -7.885 -0.567 -5.149 1.00 94.56 180 TRP A O 1
ATOM 1332 N N . GLY A 1 181 ? -6.478 0.947 -4.248 1.00 90.31 181 GLY A N 1
ATOM 1333 C CA . GLY A 1 181 ? -6.484 1.855 -5.394 1.00 90.31 181 GLY A CA 1
ATOM 1334 C C . GLY A 1 181 ? -5.793 1.312 -6.648 1.00 90.31 181 GLY A C 1
ATOM 1335 O O . GLY A 1 181 ? -6.016 1.823 -7.746 1.00 90.31 181 GLY A O 1
ATOM 1336 N N . GLY A 1 182 ? -5.023 0.226 -6.529 1.00 87.62 182 GLY A N 1
ATOM 1337 C CA . GLY A 1 182 ? -4.449 -0.489 -7.673 1.00 87.62 182 GLY A CA 1
ATOM 1338 C C . GLY A 1 182 ? -5.419 -1.449 -8.375 1.00 87.62 182 GLY A C 1
ATOM 1339 O O . GLY A 1 182 ? -5.105 -1.949 -9.455 1.00 87.62 182 GLY A O 1
ATOM 1340 N N . SER A 1 183 ? -6.603 -1.710 -7.808 1.00 87.00 183 SER A N 1
ATOM 1341 C CA . SER A 1 183 ? -7.577 -2.650 -8.391 1.00 87.00 183 SER A CA 1
ATOM 1342 C C . SER A 1 183 ? -8.190 -2.159 -9.709 1.00 87.00 183 SER A C 1
ATOM 1344 O O . SER A 1 183 ? -8.497 -2.965 -10.586 1.00 87.00 183 SER A O 1
ATOM 1346 N N . SER A 1 184 ? -8.353 -0.844 -9.870 1.00 76.88 184 SER A N 1
ATOM 1347 C CA . SER A 1 184 ? -8.947 -0.213 -11.050 1.00 76.88 184 SER A CA 1
ATOM 1348 C C . SER A 1 184 ? -8.630 1.287 -11.069 1.00 76.88 184 SER A C 1
ATOM 1350 O O . SER A 1 184 ? -8.591 1.901 -10.000 1.00 76.88 184 SER A O 1
ATOM 1352 N N . PRO A 1 185 ? -8.493 1.929 -12.248 1.00 69.88 185 PRO A N 1
ATOM 1353 C CA . PRO A 1 185 ? -8.328 3.379 -12.326 1.00 69.88 185 PRO A CA 1
ATOM 1354 C C . PRO A 1 185 ? -9.574 4.142 -11.850 1.00 69.88 185 PRO A C 1
ATOM 1356 O O . PRO A 1 185 ? -9.486 5.326 -11.516 1.00 69.88 185 PRO A O 1
ATOM 1359 N N . THR A 1 186 ? -10.742 3.483 -11.780 1.00 67.31 186 THR A N 1
ATOM 1360 C CA . THR A 1 186 ? -11.989 4.073 -11.254 1.00 67.31 186 THR A CA 1
ATOM 1361 C C . THR A 1 186 ? -11.830 4.606 -9.834 1.00 67.31 186 THR A C 1
ATOM 1363 O O . THR A 1 186 ? -12.536 5.539 -9.458 1.00 67.31 186 THR A O 1
ATOM 1366 N N . PHE A 1 187 ? -10.872 4.073 -9.071 1.00 66.94 187 PHE A N 1
ATOM 1367 C CA . PHE A 1 187 ? -10.570 4.524 -7.721 1.00 66.94 187 PHE A CA 1
ATOM 1368 C C . PHE A 1 187 ? -10.203 6.017 -7.658 1.00 66.94 187 PHE A C 1
ATOM 1370 O O . PHE A 1 187 ? -10.677 6.730 -6.776 1.00 66.94 187 PHE A O 1
ATOM 1377 N N . MET A 1 188 ? -9.463 6.526 -8.652 1.00 64.81 188 MET A N 1
ATOM 1378 C CA . MET A 1 188 ? -9.175 7.957 -8.816 1.00 64.81 188 MET A CA 1
ATOM 1379 C C . MET A 1 188 ? -10.073 8.606 -9.876 1.00 64.81 188 MET A C 1
ATOM 1381 O O . MET A 1 188 ? -9.584 9.312 -10.761 1.00 64.81 188 MET A O 1
ATOM 1385 N N . GLN A 1 189 ? -11.386 8.354 -9.827 1.00 69.69 189 GLN A N 1
ATOM 1386 C CA . GLN A 1 1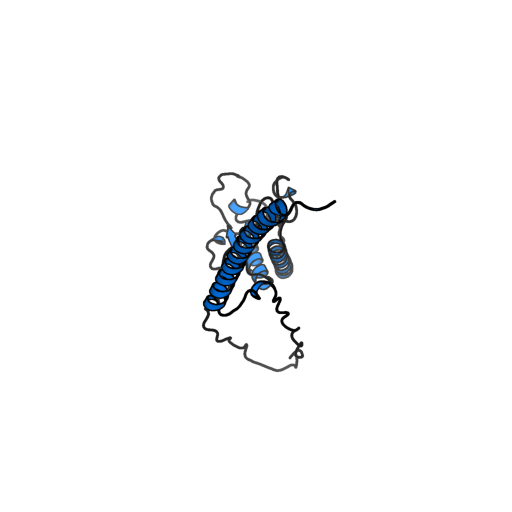89 ? -12.356 8.902 -10.794 1.00 69.69 189 GLN A CA 1
ATOM 1387 C C . GLN A 1 189 ? -11.987 8.566 -12.250 1.00 69.69 189 GLN A C 1
ATOM 1389 O O . GLN A 1 189 ? -12.102 9.392 -13.152 1.00 69.69 189 GLN A O 1
ATOM 1394 N N . ASN A 1 190 ? -11.494 7.346 -12.470 1.00 66.44 190 ASN A N 1
ATOM 1395 C CA . ASN A 1 190 ? -11.078 6.832 -13.774 1.00 66.44 190 ASN A CA 1
ATOM 1396 C C . ASN A 1 190 ? -9.885 7.561 -14.413 1.00 66.44 190 ASN A C 1
ATOM 1398 O O . ASN A 1 190 ? -9.642 7.400 -15.607 1.00 66.44 190 ASN A O 1
ATOM 1402 N N . ARG A 1 191 ? -9.134 8.355 -13.637 1.00 72.12 191 ARG A N 1
ATOM 1403 C CA . ARG A 1 191 ? -7.973 9.087 -14.157 1.00 72.12 191 ARG A CA 1
ATOM 1404 C C . ARG A 1 191 ? -6.731 8.218 -14.227 1.00 72.12 191 ARG A C 1
ATOM 1406 O O . ARG A 1 191 ? -6.024 8.268 -15.228 1.00 72.12 191 ARG A O 1
ATOM 1413 N N . CYS A 1 192 ? -6.449 7.451 -13.174 1.00 81.44 192 CYS A N 1
ATOM 1414 C CA . CYS A 1 192 ? -5.252 6.624 -13.102 1.00 81.44 192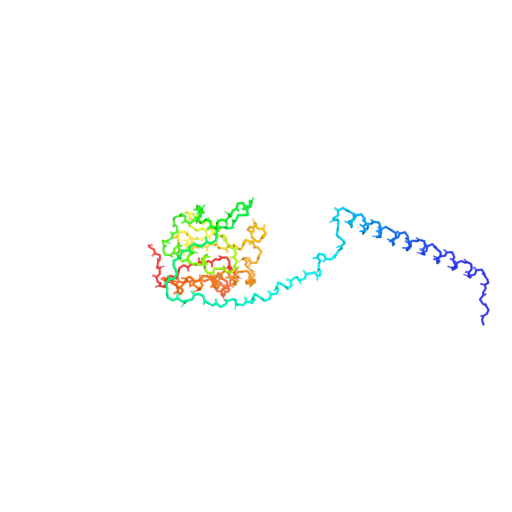 CYS A CA 1
ATOM 1415 C C . CYS A 1 192 ? -5.302 5.627 -11.923 1.00 81.44 192 CYS A C 1
ATOM 1417 O O . CYS A 1 192 ? -6.210 5.690 -11.098 1.00 81.44 192 CYS A O 1
ATOM 1419 N N . TYR A 1 193 ? -4.356 4.683 -11.871 1.00 84.75 193 TYR A N 1
ATOM 1420 C CA . TYR A 1 193 ? -4.217 3.730 -10.761 1.00 84.75 193 TYR A CA 1
ATOM 1421 C C . TYR A 1 193 ? -3.522 4.368 -9.557 1.00 84.75 193 TYR A C 1
ATOM 1423 O O . TYR A 1 193 ? -2.545 5.101 -9.728 1.00 84.75 193 TYR A O 1
ATOM 1431 N N . ASP A 1 194 ? -3.973 4.006 -8.359 1.00 88.44 194 ASP A N 1
ATOM 1432 C CA . ASP A 1 194 ? -3.380 4.438 -7.093 1.00 88.44 194 ASP A CA 1
ATOM 1433 C C . ASP A 1 194 ? -2.904 3.227 -6.284 1.00 88.44 194 ASP A C 1
ATOM 1435 O O . ASP A 1 194 ? -3.552 2.749 -5.353 1.00 88.44 194 ASP A O 1
ATOM 1439 N N . SER A 1 195 ? -1.799 2.638 -6.729 1.00 91.56 195 SER A N 1
ATOM 1440 C CA . SER A 1 195 ? -1.337 1.335 -6.250 1.00 91.56 195 SER A CA 1
ATOM 1441 C C . SER A 1 195 ? -0.819 1.372 -4.814 1.00 91.56 195 SER A C 1
ATOM 1443 O O . SER A 1 195 ? -0.814 0.327 -4.162 1.00 91.56 195 SER A O 1
ATOM 1445 N N . MET A 1 196 ? -0.392 2.536 -4.316 1.00 92.62 196 MET A N 1
ATOM 1446 C CA . MET A 1 196 ? 0.025 2.677 -2.920 1.00 92.62 196 MET A CA 1
ATOM 1447 C C . MET A 1 196 ? -1.156 2.809 -1.955 1.00 92.62 196 MET A C 1
ATOM 1449 O O . MET A 1 196 ? -0.986 2.516 -0.775 1.00 92.62 196 MET A O 1
ATOM 1453 N N . HIS A 1 197 ? -2.332 3.223 -2.431 1.00 92.94 197 HIS A N 1
ATOM 1454 C CA . HIS A 1 197 ? -3.442 3.629 -1.573 1.00 92.94 197 HIS A CA 1
ATOM 1455 C C . HIS A 1 197 ? -4.321 2.450 -1.145 1.00 92.94 197 HIS A C 1
ATOM 1457 O O . HIS A 1 197 ? -4.883 1.717 -1.970 1.00 92.94 197 HIS A O 1
ATOM 1463 N N . PHE A 1 198 ? -4.526 2.322 0.163 1.00 94.69 198 PHE A N 1
ATOM 1464 C CA . PHE A 1 198 ? -5.440 1.374 0.795 1.00 94.69 198 PHE A CA 1
ATOM 1465 C C . PHE A 1 198 ? -6.399 2.127 1.713 1.00 94.69 198 PHE A C 1
ATOM 1467 O O . PHE A 1 198 ? -5.982 2.993 2.477 1.00 94.69 198 PHE A O 1
ATOM 1474 N N . GLN A 1 199 ? -7.688 1.793 1.679 1.00 94.31 199 GLN A N 1
ATOM 1475 C CA . GLN A 1 199 ? -8.681 2.459 2.525 1.00 94.31 199 GLN A CA 1
ATOM 1476 C C . GLN A 1 199 ? -9.767 1.526 3.037 1.00 94.31 199 GLN A C 1
ATOM 1478 O O . GLN A 1 199 ? -10.090 0.518 2.409 1.00 94.31 199 GLN A O 1
ATOM 1483 N N . LEU A 1 200 ? -10.405 1.921 4.134 1.00 94.81 200 LEU A N 1
ATOM 1484 C CA . LEU A 1 200 ? -11.642 1.292 4.584 1.00 94.81 200 LEU A CA 1
ATOM 1485 C C . LEU A 1 200 ? -12.803 1.672 3.638 1.00 94.81 200 LEU A C 1
ATOM 1487 O O . LEU A 1 200 ? -12.899 2.847 3.257 1.00 94.81 200 LEU A O 1
ATOM 1491 N N . PRO A 1 201 ? -13.698 0.739 3.250 1.00 92.69 201 PRO A N 1
ATOM 1492 C CA . PRO A 1 201 ? -14.793 1.031 2.326 1.00 92.69 201 PRO A CA 1
ATOM 1493 C C . PRO A 1 201 ? -15.812 1.993 2.942 1.00 92.69 201 PRO A C 1
ATOM 1495 O O . PRO A 1 201 ? -16.250 1.785 4.071 1.00 92.69 201 PRO A O 1
ATOM 1498 N N . ARG A 1 202 ? -16.264 2.996 2.178 1.00 90.00 202 ARG A N 1
ATOM 1499 C CA . ARG A 1 202 ? -17.276 3.973 2.635 1.00 90.00 202 ARG A CA 1
ATOM 1500 C C . ARG A 1 202 ? -18.619 3.344 3.025 1.00 90.00 202 ARG A C 1
ATOM 1502 O O . ARG A 1 202 ? -19.311 3.894 3.867 1.00 90.00 202 ARG A O 1
ATOM 1509 N N . SER A 1 203 ? -18.981 2.208 2.426 1.00 90.62 203 SER A N 1
ATOM 1510 C CA . SER A 1 203 ? -20.232 1.496 2.725 1.00 90.62 203 SER A CA 1
ATOM 1511 C C . SER A 1 203 ? -20.267 0.887 4.127 1.00 90.62 203 SER A C 1
ATOM 1513 O O . SER A 1 203 ? -21.345 0.725 4.684 1.00 90.62 203 SER A O 1
ATOM 1515 N N . VAL A 1 204 ? -19.101 0.539 4.680 1.00 92.94 204 VAL A N 1
ATOM 1516 C CA . VAL A 1 204 ? -18.964 -0.064 6.017 1.00 92.94 204 VAL A CA 1
ATOM 1517 C C . VAL A 1 204 ? -18.466 0.972 7.026 1.00 92.94 204 VAL A C 1
ATOM 1519 O O . VAL A 1 204 ? -18.897 0.985 8.171 1.00 92.94 204 VAL A O 1
ATOM 1522 N N . TYR A 1 205 ? -17.589 1.869 6.577 1.00 91.81 205 TYR A N 1
ATOM 1523 C CA . TYR A 1 205 ? -16.955 2.912 7.375 1.00 91.81 205 TYR A CA 1
ATOM 1524 C C . TYR A 1 205 ? -17.279 4.290 6.774 1.00 91.81 205 TYR A C 1
ATOM 1526 O O . TYR A 1 205 ? -16.445 4.840 6.036 1.00 91.81 205 TYR A O 1
ATOM 1534 N N . PRO A 1 206 ? -18.485 4.838 7.025 1.00 86.94 206 PRO A N 1
ATOM 1535 C CA . PRO A 1 206 ? -18.886 6.142 6.510 1.00 86.94 206 PRO A CA 1
ATOM 1536 C C . PRO A 1 206 ? -18.009 7.265 7.077 1.00 86.94 206 PRO A C 1
ATOM 1538 O O . PRO A 1 206 ? -17.276 7.087 8.049 1.00 86.94 206 PRO A O 1
ATOM 1541 N N . ASN A 1 207 ? -18.060 8.425 6.428 1.00 80.12 207 ASN A N 1
ATOM 1542 C CA . ASN A 1 207 ? -17.460 9.639 6.971 1.00 80.12 207 ASN A CA 1
ATOM 1543 C C . ASN A 1 207 ? -18.288 10.050 8.207 1.00 80.12 207 ASN A C 1
ATOM 1545 O O . ASN A 1 207 ? -19.515 9.953 8.156 1.00 80.12 207 ASN A O 1
ATOM 1549 N N . GLY A 1 208 ? -17.621 10.440 9.298 1.00 63.19 208 GLY A N 1
ATOM 1550 C CA . GLY A 1 208 ? -18.281 10.983 10.493 1.00 63.19 208 GLY A CA 1
ATOM 1551 C C . GLY A 1 208 ? -18.848 12.378 10.281 1.00 63.19 208 GLY A C 1
ATOM 1552 O O . GLY A 1 208 ? -18.418 13.045 9.310 1.00 63.19 208 GLY A O 1
#

Secondary structure (DSSP, 8-state):
----HHHHHHHHHHHHHHHHHHHHHHHHHHHHHHHHHHHHSS-SGGGT----------PPP---TT----PPP---SS---------GGGTTS-HHHHHHHHHHHHH-SS-EEEEE---S--SS-TT-GGGGT-EEEEEEEETTEE--TT-BSS---HHHHHHHHHHHHHHHHH----EETTS-GGGGTTS--BTTEEE--TTTS---

Radius of gyration: 29.33 Å; chains: 1; bounding box: 70×56×90 Å